Protein AF-0000000068270910 (afdb_homodimer)

Organism: Malus domestica (NCBI:txid3750)

Structure (mmCIF, N/CA/C/O backbone):
data_AF-0000000068270910-model_v1
#
loop_
_entity.id
_entity.type
_entity.pdbx_description
1 polymer 'TF-B3 domain-containing protein'
#
loop_
_atom_site.group_PDB
_atom_site.id
_atom_site.type_symbol
_atom_site.label_atom_id
_atom_site.label_alt_id
_atom_site.label_comp_id
_atom_site.label_asym_id
_atom_site.label_entity_id
_atom_site.label_seq_id
_atom_site.pdbx_PDB_ins_code
_atom_site.Cartn_x
_atom_site.Cartn_y
_atom_site.Cartn_z
_atom_site.occupancy
_atom_site.B_iso_or_equiv
_atom_site.auth_seq_id
_atom_site.auth_comp_id
_atom_site.auth_asym_id
_atom_site.auth_atom_id
_atom_site.pdbx_PDB_model_num
ATOM 1 N N . MET A 1 1 ? 47.656 -4.598 -51.031 1 25.98 1 MET A N 1
ATOM 2 C CA . MET A 1 1 ? 46.406 -4.477 -50.312 1 25.98 1 MET A CA 1
ATOM 3 C C . MET A 1 1 ? 46.406 -5.293 -49.031 1 25.98 1 MET A C 1
ATOM 5 O O . MET A 1 1 ? 46.344 -6.523 -49.062 1 25.98 1 MET A O 1
ATOM 9 N N . ILE A 1 2 ? 47.188 -4.91 -47.938 1 28.84 2 ILE A N 1
ATOM 10 C CA . ILE A 1 2 ? 47.75 -5.59 -46.781 1 28.84 2 ILE A CA 1
ATOM 11 C C . ILE A 1 2 ? 46.656 -5.898 -45.781 1 28.84 2 ILE A C 1
ATOM 13 O O . ILE A 1 2 ? 45.938 -4.996 -45.344 1 28.84 2 ILE A O 1
ATOM 17 N N . SER A 1 3 ? 46.031 -7.148 -45.75 1 28.84 3 SER A N 1
ATOM 18 C CA . SER A 1 3 ? 44.969 -7.793 -45 1 28.84 3 SER A CA 1
ATOM 19 C C . SER A 1 3 ? 45.312 -7.938 -43.531 1 28.84 3 SER A C 1
ATOM 21 O O . SER A 1 3 ? 46.125 -8.789 -43.156 1 28.84 3 SER A O 1
ATOM 23 N N . HIS A 1 4 ? 45.562 -6.832 -42.781 1 28.75 4 HIS A N 1
ATOM 24 C CA . HIS A 1 4 ? 46 -6.945 -41.375 1 28.75 4 HIS A CA 1
ATOM 25 C C . HIS A 1 4 ? 44.938 -7.668 -40.562 1 28.75 4 HIS A C 1
ATOM 27 O O . HIS A 1 4 ? 43.781 -7.273 -40.531 1 28.75 4 HIS A O 1
ATOM 33 N N . ARG A 1 5 ? 45.094 -9 -40.312 1 27.28 5 ARG A N 1
ATOM 34 C CA . ARG A 1 5 ? 44.375 -9.992 -39.5 1 27.28 5 ARG A CA 1
ATOM 35 C C . ARG A 1 5 ? 44.375 -9.602 -38.031 1 27.28 5 ARG A C 1
ATOM 37 O O . ARG A 1 5 ? 45.406 -9.453 -37.406 1 27.28 5 ARG A O 1
ATOM 44 N N . PHE A 1 6 ? 43.375 -8.719 -37.562 1 28.72 6 PHE A N 1
ATOM 45 C CA . PHE A 1 6 ? 43.25 -8.297 -36.156 1 28.72 6 PHE A CA 1
ATOM 46 C C . PHE A 1 6 ? 43.031 -9.5 -35.25 1 28.72 6 PHE A C 1
ATOM 48 O O . PHE A 1 6 ? 42.125 -10.312 -35.5 1 28.72 6 PHE A O 1
ATOM 55 N N . GLN A 1 7 ? 44.062 -10.086 -34.656 1 24.2 7 GLN A N 1
ATOM 56 C CA . GLN A 1 7 ? 44.062 -11.211 -33.75 1 24.2 7 GLN A CA 1
ATOM 57 C C . GLN A 1 7 ? 43.281 -10.883 -32.469 1 24.2 7 GLN A C 1
ATOM 59 O O . GLN A 1 7 ? 43.594 -9.93 -31.766 1 24.2 7 GLN A O 1
ATOM 64 N N . SER A 1 8 ? 41.969 -11.148 -32.406 1 23.69 8 SER A N 1
ATOM 65 C CA . SER A 1 8 ? 41 -10.953 -31.344 1 23.69 8 SER A CA 1
ATOM 66 C C . SER A 1 8 ? 41.375 -11.75 -30.094 1 23.69 8 SER A C 1
ATOM 68 O O . SER A 1 8 ? 41.531 -12.969 -30.156 1 23.69 8 SER A O 1
ATOM 70 N N . SER A 1 9 ? 42.281 -11.258 -29.266 1 25.36 9 SER A N 1
ATOM 71 C CA . SER A 1 9 ? 42.719 -11.906 -28.031 1 25.36 9 SER A CA 1
ATOM 72 C C . SER A 1 9 ? 41.531 -12.195 -27.109 1 25.36 9 SER A C 1
ATOM 74 O O . SER A 1 9 ? 40.781 -11.281 -26.75 1 25.36 9 SER A O 1
ATOM 76 N N . ARG A 1 10 ? 40.938 -13.383 -27.156 1 24.48 10 ARG A N 1
ATOM 77 C CA . ARG A 1 10 ? 39.875 -14.008 -26.359 1 24.48 10 ARG A CA 1
ATOM 78 C C . ARG A 1 10 ? 40.25 -14.031 -24.875 1 24.48 10 ARG A C 1
ATOM 80 O O . ARG A 1 10 ? 41.219 -14.641 -24.484 1 24.48 10 ARG A O 1
ATOM 87 N N . ILE A 1 11 ? 40.062 -12.93 -24.141 1 23.95 11 ILE A N 1
ATOM 88 C CA . ILE A 1 11 ? 40.312 -12.898 -22.703 1 23.95 11 ILE A CA 1
ATOM 89 C C . ILE A 1 11 ? 39.469 -13.961 -22.016 1 23.95 11 ILE A C 1
ATOM 91 O O . ILE A 1 11 ? 38.219 -13.969 -22.141 1 23.95 11 ILE A O 1
ATOM 95 N N . GLN A 1 12 ? 39.938 -15.18 -21.781 1 22.53 12 GLN A N 1
ATOM 96 C CA . GLN A 1 12 ? 39.344 -16.328 -21.094 1 22.53 12 GLN A CA 1
ATOM 97 C C . GLN A 1 12 ? 39.062 -16.016 -19.625 1 22.53 12 GLN A C 1
ATOM 99 O O . GLN A 1 12 ? 39.969 -15.758 -18.859 1 22.53 12 GLN A O 1
ATOM 104 N N . PHE A 1 13 ? 38.062 -15.273 -19.344 1 22.8 13 PHE A N 1
ATOM 105 C CA . PHE A 1 13 ? 37.688 -15.047 -17.953 1 22.8 13 PHE A CA 1
ATOM 106 C C . PHE A 1 13 ? 37.344 -16.359 -17.266 1 22.8 13 PHE A C 1
ATOM 108 O O . PHE A 1 13 ? 36.531 -17.125 -17.734 1 22.8 13 PHE A O 1
ATOM 115 N N . ASN A 1 14 ? 38.312 -16.953 -16.641 1 24.06 14 ASN A N 1
ATOM 116 C CA . ASN A 1 14 ? 38.156 -18.125 -15.789 1 24.06 14 ASN A CA 1
ATOM 117 C C . ASN A 1 14 ? 37.188 -17.875 -14.641 1 24.06 14 ASN A C 1
ATOM 119 O O . ASN A 1 14 ? 37.469 -17.047 -13.766 1 24.06 14 ASN A O 1
ATOM 123 N N . PHE A 1 15 ? 35.938 -17.969 -14.898 1 21.47 15 PHE A N 1
ATOM 124 C CA . PHE A 1 15 ? 34.906 -17.859 -13.883 1 21.47 15 PHE A CA 1
ATOM 125 C C . PHE A 1 15 ? 35.062 -18.922 -12.812 1 21.47 15 PHE A C 1
ATOM 127 O O . PHE A 1 15 ? 34.938 -20.125 -13.094 1 21.47 15 PHE A O 1
ATOM 134 N N . LYS A 1 16 ? 36.031 -18.672 -11.875 1 27.25 16 LYS A N 1
ATOM 135 C CA . LYS A 1 16 ? 36.125 -19.594 -10.734 1 27.25 16 LYS A CA 1
ATOM 136 C C . LYS A 1 16 ? 34.719 -19.891 -10.18 1 27.25 16 LYS A C 1
ATOM 138 O O . LYS A 1 16 ? 33.906 -18.984 -10.016 1 27.25 16 LYS A O 1
ATOM 143 N N . SER A 1 17 ? 34.156 -21.094 -10.25 1 23.67 17 SER A N 1
ATOM 144 C CA . SER A 1 17 ? 32.938 -21.75 -9.797 1 23.67 17 SER A CA 1
ATOM 145 C C . SER A 1 17 ? 32.688 -21.516 -8.305 1 23.67 17 SER A C 1
ATOM 147 O O . SER A 1 17 ? 33.531 -21.922 -7.473 1 23.67 17 SER A O 1
ATOM 149 N N . LEU A 1 18 ? 32.375 -20.344 -7.898 1 30.52 18 LEU A N 1
ATOM 150 C CA . LEU A 1 18 ? 32.125 -20.281 -6.465 1 30.52 18 LEU A CA 1
ATOM 151 C C . LEU A 1 18 ? 31.156 -21.391 -6.043 1 30.52 18 LEU A C 1
ATOM 153 O O . LEU A 1 18 ? 30.188 -21.688 -6.754 1 30.52 18 LEU A O 1
ATOM 157 N N . PRO A 1 19 ? 31.609 -22.234 -5.105 1 27.69 19 PRO A N 1
ATOM 158 C CA . PRO A 1 19 ? 30.828 -23.359 -4.609 1 27.69 19 PRO A CA 1
ATOM 159 C C . PRO A 1 19 ? 29.438 -22.969 -4.156 1 27.69 19 PRO A C 1
ATOM 161 O O . PRO A 1 19 ? 29.219 -21.812 -3.746 1 27.69 19 PRO A O 1
ATOM 164 N N . ALA A 1 20 ? 28.391 -23.688 -4.555 1 27.27 20 ALA A N 1
ATOM 165 C CA . ALA A 1 20 ? 26.938 -23.609 -4.344 1 27.27 20 ALA A CA 1
ATOM 166 C C . ALA A 1 20 ? 26.609 -23.594 -2.854 1 27.27 20 ALA A C 1
ATOM 168 O O . ALA A 1 20 ? 27.031 -24.469 -2.104 1 27.27 20 ALA A O 1
ATOM 169 N N . PRO A 1 21 ? 26.719 -22.375 -2.215 1 30.72 21 PRO A N 1
ATOM 170 C CA . PRO A 1 21 ? 26.297 -22.453 -0.818 1 30.72 21 PRO A CA 1
ATOM 171 C C . PRO A 1 21 ? 24.953 -23.156 -0.653 1 30.72 21 PRO A C 1
ATOM 173 O O . PRO A 1 21 ? 23.906 -22.625 -1.038 1 30.72 21 PRO A O 1
ATOM 176 N N . GLN A 1 22 ? 24.812 -24.469 -0.889 1 22.94 22 GLN A N 1
ATOM 177 C CA . GLN A 1 22 ? 23.672 -25.344 -1.094 1 22.94 22 GLN A CA 1
ATOM 178 C C . GLN A 1 22 ? 22.688 -25.25 0.061 1 22.94 22 GLN A C 1
ATOM 180 O O . GLN A 1 22 ? 21.484 -25.016 -0.157 1 22.94 22 GLN A O 1
ATOM 185 N N . ALA A 1 23 ? 22.531 -26.391 1.114 1 29.5 23 ALA A N 1
ATOM 186 C CA . ALA A 1 23 ? 21.531 -27.281 1.713 1 29.5 23 ALA A CA 1
ATOM 187 C C . ALA A 1 23 ? 21.031 -26.703 3.039 1 29.5 23 ALA A C 1
ATOM 189 O O . ALA A 1 23 ? 19.953 -27.078 3.508 1 29.5 23 ALA A O 1
ATOM 190 N N . GLN A 1 24 ? 21.812 -25.922 3.75 1 26.89 24 GLN A N 1
ATOM 191 C CA . GLN A 1 24 ? 21.484 -25.859 5.172 1 26.89 24 GLN A CA 1
ATOM 192 C C . GLN A 1 24 ? 20.297 -24.938 5.418 1 26.89 24 GLN A C 1
ATOM 194 O O . GLN A 1 24 ? 19.734 -24.922 6.52 1 26.89 24 GLN A O 1
ATOM 199 N N . GLN A 1 25 ? 20.094 -24 4.539 1 28.72 25 GLN A N 1
ATOM 200 C CA . GLN A 1 25 ? 19.047 -23.047 4.93 1 28.72 25 GLN A CA 1
ATOM 201 C C . GLN A 1 25 ? 17.672 -23.688 4.887 1 28.72 25 G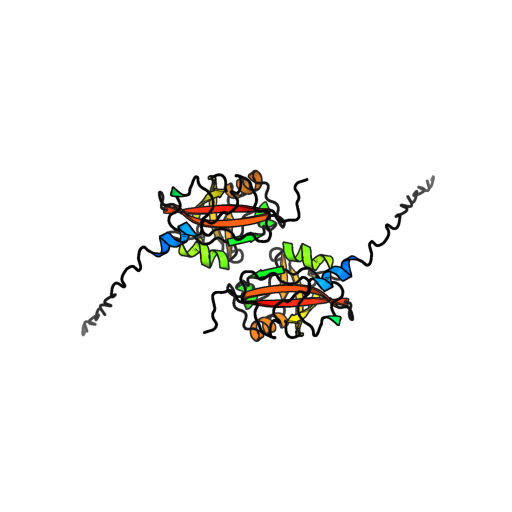LN A C 1
ATOM 203 O O . GLN A 1 25 ? 16.672 -23.062 5.285 1 28.72 25 GLN A O 1
ATOM 208 N N . SER A 1 26 ? 17.5 -24.922 4.316 1 27.77 26 SER A N 1
ATOM 209 C CA . SER A 1 26 ? 16.156 -25.484 4.156 1 27.77 26 SER A CA 1
ATOM 210 C C . SER A 1 26 ? 15.586 -25.938 5.496 1 27.77 26 SER A C 1
ATOM 212 O O . SER A 1 26 ? 14.375 -25.938 5.691 1 27.77 26 SER A O 1
ATOM 214 N N . GLN A 1 27 ? 16.438 -26.469 6.383 1 25.52 27 GLN A N 1
ATOM 215 C CA . GLN A 1 27 ? 15.898 -27.156 7.547 1 25.52 27 GLN A CA 1
ATOM 216 C C . GLN A 1 27 ? 15.32 -26.172 8.555 1 25.52 27 GLN A C 1
ATOM 218 O O . GLN A 1 27 ? 14.367 -26.5 9.266 1 25.52 27 GLN A O 1
ATOM 223 N N . LYS A 1 28 ? 16.047 -25.047 8.812 1 29.42 28 LYS A N 1
ATOM 224 C CA . LYS A 1 28 ? 15.555 -24.172 9.867 1 29.42 28 LYS A CA 1
ATOM 225 C C . LYS A 1 28 ? 14.203 -23.578 9.508 1 29.42 28 LYS A C 1
ATOM 227 O O . LYS A 1 28 ? 13.5 -23.047 10.367 1 29.42 28 LYS A O 1
ATOM 232 N N . ALA A 1 29 ? 13.906 -23.438 8.242 1 28.48 29 ALA A N 1
ATOM 233 C CA . ALA A 1 29 ? 12.594 -22.875 7.941 1 28.48 29 ALA A CA 1
ATOM 234 C C . ALA A 1 29 ? 11.484 -23.859 8.328 1 28.48 29 ALA A C 1
ATOM 236 O O . ALA A 1 29 ? 10.336 -23.453 8.523 1 28.48 29 ALA A O 1
ATOM 237 N N . ILE A 1 30 ? 11.758 -25.188 8.531 1 29.69 30 ILE A N 1
ATOM 238 C CA . ILE A 1 30 ? 10.711 -26.141 8.891 1 29.69 30 ILE A CA 1
ATOM 239 C C . ILE A 1 30 ? 10.383 -26.016 10.375 1 29.69 30 ILE A C 1
ATOM 241 O O . ILE A 1 30 ? 9.242 -26.219 10.789 1 29.69 30 ILE A O 1
ATOM 245 N N . ALA A 1 31 ? 11.383 -25.781 11.25 1 28.41 31 ALA A N 1
ATOM 246 C CA . ALA A 1 31 ? 11.148 -25.922 12.688 1 28.41 31 ALA A CA 1
ATOM 247 C C . ALA A 1 31 ? 10.312 -24.766 13.227 1 28.41 31 ALA A C 1
ATOM 249 O O . ALA A 1 31 ? 9.672 -24.891 14.273 1 28.41 31 ALA A O 1
ATOM 250 N N . ALA A 1 32 ? 10.523 -23.609 12.734 1 28.06 32 ALA A N 1
ATOM 251 C CA . ALA A 1 32 ? 9.758 -22.531 13.359 1 28.06 32 ALA A CA 1
ATOM 252 C C . ALA A 1 32 ? 8.273 -22.656 13.031 1 28.06 32 ALA A C 1
ATOM 254 O O . ALA A 1 32 ? 7.492 -21.75 13.289 1 28.06 32 ALA A O 1
ATOM 255 N N . ALA A 1 33 ? 7.762 -23.75 12.43 1 29.31 33 ALA A N 1
ATOM 256 C CA . ALA A 1 33 ? 6.34 -24.062 12.328 1 29.31 33 ALA A CA 1
ATOM 257 C C . ALA A 1 33 ? 5.691 -24.125 13.711 1 29.31 33 ALA A C 1
ATOM 259 O O . ALA A 1 33 ? 5.59 -25.188 14.312 1 29.31 33 ALA A O 1
ATOM 260 N N . GLN A 1 34 ? 6.223 -23.422 14.703 1 27.41 34 GLN A N 1
ATOM 261 C CA . GLN A 1 34 ? 5.531 -23.516 15.984 1 27.41 34 GLN A CA 1
ATOM 262 C C . GLN A 1 34 ? 4.02 -23.406 15.797 1 27.41 34 GLN A C 1
ATOM 264 O O . GLN A 1 34 ? 3.545 -22.953 14.75 1 27.41 34 GLN A O 1
ATOM 269 N N . GLU A 1 35 ? 3.229 -23.453 17 1 32.31 35 GLU A N 1
ATOM 270 C CA . GLU A 1 35 ? 1.794 -23.594 17.234 1 32.31 35 GLU A CA 1
ATOM 271 C C . GLU A 1 35 ? 1.004 -22.5 16.516 1 32.31 35 GLU A C 1
ATOM 273 O O . GLU A 1 35 ? 0.836 -21.406 17.031 1 32.31 35 GLU A O 1
ATOM 278 N N . HIS A 1 36 ? 1.294 -22.234 15.406 1 32.59 36 HIS A N 1
ATOM 279 C CA . HIS A 1 36 ? 0.311 -21.328 14.812 1 32.59 36 HIS A CA 1
ATOM 280 C C . HIS A 1 36 ? -1.104 -21.891 14.969 1 32.59 36 HIS A C 1
ATOM 282 O O . HIS A 1 36 ? -1.323 -23.094 14.82 1 32.59 36 HIS A O 1
ATOM 288 N N . PRO A 1 37 ? -1.979 -21.266 15.742 1 31.25 37 PRO A N 1
ATOM 289 C CA . PRO A 1 37 ? -3.316 -21.844 15.859 1 31.25 37 PRO A CA 1
ATOM 290 C C . PRO A 1 37 ? -3.822 -22.422 14.539 1 31.25 37 PRO A C 1
ATOM 292 O O . PRO A 1 37 ? -3.57 -21.859 13.477 1 31.25 37 PRO A O 1
ATOM 295 N N . LYS A 1 38 ? -3.941 -23.734 14.508 1 34.5 38 LYS A N 1
ATOM 296 C C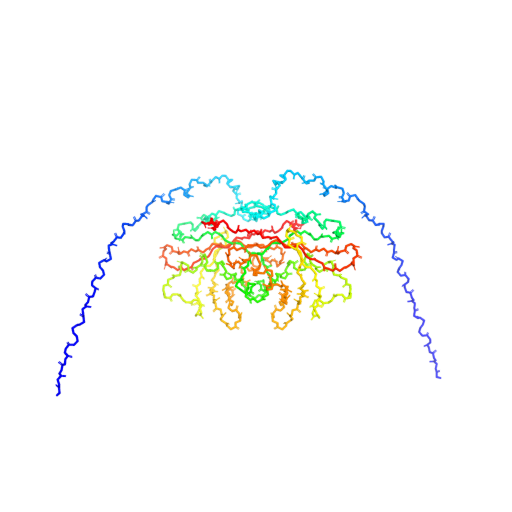A . LYS A 1 38 ? -4.633 -24.406 13.406 1 34.5 38 LYS A CA 1
ATOM 297 C C . LYS A 1 38 ? -5.738 -23.516 12.836 1 34.5 38 LYS A C 1
ATOM 299 O O . LYS A 1 38 ? -6.723 -23.219 13.516 1 34.5 38 LYS A O 1
ATOM 304 N N . LEU A 1 39 ? -5.324 -22.625 12 1 35.84 39 LEU A N 1
ATOM 305 C CA . LEU A 1 39 ? -6.383 -21.891 11.328 1 35.84 39 LEU A CA 1
ATOM 306 C C . LEU A 1 39 ? -7.414 -22.828 10.727 1 35.84 39 LEU A C 1
ATOM 308 O O . LEU A 1 39 ? -7.059 -23.766 10.016 1 35.84 39 LEU A O 1
ATOM 312 N N . GLU A 1 40 ? -8.477 -23.047 11.43 1 35.31 40 GLU A N 1
ATOM 313 C CA . GLU A 1 40 ? -9.539 -23.766 10.727 1 35.31 40 GLU A CA 1
ATOM 314 C C . GLU A 1 40 ? -9.625 -23.328 9.266 1 35.31 40 GLU A C 1
ATOM 316 O O . GLU A 1 40 ? -9.328 -22.188 8.938 1 35.31 40 GLU A O 1
ATOM 321 N N . PRO A 1 41 ? -9.68 -24.281 8.492 1 34.88 41 PRO A N 1
ATOM 322 C CA . PRO A 1 41 ? -10.086 -23.922 7.133 1 34.88 41 PRO A CA 1
ATOM 323 C C . PRO A 1 41 ? -11.141 -22.812 7.109 1 34.88 41 PRO A C 1
ATOM 325 O O . PRO A 1 41 ? -12.164 -22.922 7.797 1 34.88 41 PRO A O 1
ATOM 328 N N . GLY A 1 42 ? -10.828 -21.609 6.637 1 37.94 42 GLY A N 1
ATOM 329 C CA . GLY A 1 42 ? -11.711 -20.453 6.621 1 37.94 42 GLY A CA 1
ATOM 330 C C . GLY A 1 42 ? -11.305 -19.391 7.617 1 37.94 42 GLY A C 1
ATOM 331 O O . GLY A 1 42 ? -12.023 -18.406 7.809 1 37.94 42 GLY A O 1
ATOM 332 N N . SER A 1 43 ? -10.594 -19.844 8.523 1 39 43 SER A N 1
ATOM 333 C CA . SER A 1 43 ? -10.305 -18.859 9.57 1 39 43 SER A CA 1
ATOM 334 C C . SER A 1 43 ? -9.391 -17.75 9.055 1 39 43 SER A C 1
ATOM 336 O O . SER A 1 43 ? -8.289 -18.016 8.57 1 39 43 SER A O 1
ATOM 338 N N . TYR A 1 44 ? -10.047 -16.734 8.578 1 46.44 44 TYR A N 1
ATOM 339 C CA . TYR A 1 44 ? -9.562 -15.398 8.227 1 46.44 44 TYR A CA 1
ATOM 340 C C . TYR A 1 44 ? -8.734 -14.805 9.359 1 46.44 44 TYR A C 1
ATOM 342 O O . TYR A 1 44 ? -9.047 -15 10.539 1 46.44 44 TYR A O 1
ATOM 350 N N . TYR A 1 45 ? -7.516 -14.805 9.172 1 45.25 45 TYR A N 1
ATOM 351 C CA . TYR A 1 45 ? -6.617 -14.195 10.148 1 45.25 45 TYR A CA 1
ATOM 352 C C . TYR A 1 45 ? -7.125 -12.828 10.578 1 45.25 45 TYR A C 1
ATOM 354 O O . TYR A 1 45 ? -7.199 -11.898 9.766 1 45.25 45 TYR A O 1
ATOM 362 N N . LYS A 1 46 ? -8.016 -12.805 11.539 1 47.09 46 LYS A N 1
ATOM 363 C CA . LYS A 1 46 ? -8.586 -11.57 12.078 1 47.09 46 LYS A CA 1
ATOM 364 C C . LYS A 1 46 ? -7.555 -10.789 12.883 1 47.09 46 LYS A C 1
ATOM 366 O O . LYS A 1 46 ? -7.824 -9.68 13.336 1 47.09 46 LYS A O 1
ATOM 371 N N . ASN A 1 47 ? -6.32 -11.383 13.055 1 48 47 ASN A N 1
ATOM 372 C CA . ASN A 1 47 ? -5.504 -10.805 14.117 1 48 47 ASN A CA 1
ATOM 373 C C . ASN A 1 47 ? -4.641 -9.656 13.602 1 48 47 ASN A C 1
ATOM 375 O O . ASN A 1 47 ? -3.977 -9.789 12.57 1 48 47 ASN A O 1
ATOM 379 N N . VAL A 1 48 ? -4.828 -8.445 14.18 1 54.34 48 VAL A N 1
ATOM 380 C CA . VAL A 1 48 ? -4.078 -7.215 13.953 1 54.34 48 VAL A CA 1
ATOM 381 C C . VAL A 1 48 ? -2.578 -7.508 14 1 54.34 48 VAL A C 1
ATOM 383 O O . VAL A 1 48 ? -1.803 -6.918 13.242 1 54.34 48 VAL A O 1
ATOM 386 N N . ASN A 1 49 ? -2.107 -8.492 14.773 1 59.56 49 ASN A N 1
ATOM 387 C CA . ASN A 1 49 ? -0.69 -8.797 14.945 1 59.56 49 ASN A CA 1
ATOM 388 C C . ASN A 1 49 ? -0.277 -10.023 14.133 1 59.56 49 ASN A C 1
ATOM 390 O O . ASN A 1 49 ? 0.688 -10.703 14.477 1 59.56 49 ASN A O 1
ATOM 394 N N . TYR A 1 50 ? -0.949 -10.188 13.109 1 65.62 50 TYR A N 1
ATOM 395 C CA . TYR A 1 50 ? -0.677 -11.375 12.312 1 65.62 50 TYR A CA 1
ATOM 396 C C . TYR A 1 50 ? 0.598 -11.203 11.492 1 65.62 50 TYR A C 1
ATOM 398 O O . TYR A 1 50 ? 0.77 -10.195 10.805 1 65.62 50 TYR A O 1
ATOM 406 N N . VAL A 1 51 ? 1.529 -12.102 11.758 1 76.38 51 VAL A N 1
ATOM 407 C CA . VAL A 1 51 ? 2.693 -12.227 10.891 1 76.38 51 VAL A CA 1
ATOM 408 C C . VAL A 1 51 ? 2.531 -13.453 9.984 1 76.38 51 VAL A C 1
ATOM 410 O O . VAL A 1 51 ? 2.5 -14.586 10.461 1 76.38 51 VAL A O 1
ATOM 413 N N . PRO A 1 52 ? 2.344 -13.195 8.797 1 85.5 52 PRO A N 1
ATOM 414 C CA . PRO A 1 52 ? 2.191 -14.336 7.895 1 85.5 52 PRO A CA 1
ATOM 415 C C . PRO A 1 52 ? 3.432 -15.227 7.859 1 85.5 52 PRO A C 1
ATOM 417 O O . PRO A 1 52 ? 4.559 -14.727 7.938 1 85.5 52 PRO A O 1
ATOM 420 N N . PRO A 1 53 ? 3.184 -16.562 7.793 1 89.31 53 PRO A N 1
ATOM 421 C CA . PRO A 1 53 ? 4.336 -17.469 7.691 1 89.31 53 PRO A CA 1
ATOM 422 C C . PRO A 1 53 ? 5.086 -17.312 6.367 1 89.31 53 PRO A C 1
ATOM 424 O O . PRO A 1 53 ? 4.5 -16.891 5.367 1 89.31 53 PRO A O 1
ATOM 427 N N . ASP A 1 54 ? 6.332 -17.766 6.367 1 90.75 54 ASP A N 1
ATOM 428 C CA . ASP A 1 54 ? 7.168 -17.672 5.172 1 90.75 54 ASP A CA 1
ATOM 429 C C . ASP A 1 54 ? 6.637 -18.578 4.062 1 90.75 54 ASP A C 1
ATOM 431 O O . ASP A 1 54 ? 6.727 -18.234 2.881 1 90.75 54 ASP A O 1
ATOM 435 N N . ILE A 1 55 ? 6.074 -19.688 4.512 1 92.94 55 ILE A N 1
ATOM 436 C CA . ILE A 1 55 ? 5.477 -20.609 3.555 1 92.94 55 ILE A CA 1
ATOM 437 C C . ILE A 1 55 ? 3.955 -20.547 3.658 1 92.94 55 ILE A C 1
ATOM 439 O O . ILE A 1 55 ? 3.402 -20.547 4.762 1 92.94 55 ILE A O 1
ATOM 443 N N . PRO A 1 56 ? 3.338 -20.516 2.484 1 93.94 56 PRO A N 1
ATOM 444 C CA . PRO A 1 56 ? 1.876 -20.469 2.559 1 93.94 56 PRO A CA 1
ATOM 445 C C . PRO A 1 56 ? 1.279 -21.672 3.285 1 93.94 56 PRO A C 1
ATOM 447 O O . PRO A 1 56 ? 1.715 -22.797 3.066 1 93.94 56 PRO A O 1
ATOM 450 N N . PRO A 1 57 ? 0.315 -21.375 4.098 1 91.5 57 PRO A N 1
ATOM 451 C CA . PRO A 1 57 ? -0.264 -22.438 4.914 1 91.5 57 PRO A CA 1
ATOM 452 C C . PRO A 1 57 ? -1.382 -23.188 4.195 1 91.5 57 PRO A C 1
ATOM 454 O O . PRO A 1 57 ? -2.523 -23.203 4.66 1 91.5 57 PRO A O 1
ATOM 457 N N . VAL A 1 58 ? -1.058 -23.844 3.129 1 94.44 58 VAL A N 1
ATOM 458 C CA . VAL A 1 58 ? -1.987 -24.656 2.342 1 94.44 58 VAL A CA 1
ATOM 459 C C . VAL A 1 58 ? -1.473 -26.078 2.24 1 94.44 58 VAL A C 1
ATOM 461 O O . VAL A 1 58 ? -0.806 -26.438 1.267 1 94.44 58 VAL A O 1
ATOM 464 N N . PRO A 1 59 ? -1.902 -26.953 3.096 1 93.06 59 PRO A N 1
ATOM 465 C CA . PRO A 1 59 ? -1.346 -28.312 3.162 1 93.06 59 PRO A CA 1
ATOM 466 C C . PRO A 1 59 ? -1.507 -29.078 1.853 1 93.06 59 PRO A C 1
ATOM 468 O O . PRO A 1 59 ? -0.605 -29.812 1.451 1 93.06 59 PRO A O 1
ATOM 471 N N . SER A 1 60 ? -2.57 -28.891 1.168 1 94.62 60 SER A N 1
ATOM 472 C CA . SER A 1 60 ? -2.896 -29.688 -0.008 1 94.62 60 SER A CA 1
ATOM 473 C C . SER A 1 60 ? -1.932 -29.406 -1.154 1 94.62 60 SER A C 1
ATOM 475 O O . SER A 1 60 ? -1.834 -30.188 -2.1 1 94.62 60 SER A O 1
ATOM 477 N N . ILE A 1 61 ? -1.201 -28.312 -0.992 1 95.81 61 ILE A N 1
ATOM 478 C CA . ILE A 1 61 ? -0.342 -28.016 -2.135 1 95.81 61 ILE A CA 1
ATOM 479 C C . ILE A 1 61 ? 1.105 -27.875 -1.669 1 95.81 61 ILE A C 1
ATOM 481 O O . ILE A 1 61 ? 1.961 -27.406 -2.416 1 95.81 61 ILE A O 1
ATOM 485 N N . GLN A 1 62 ? 1.36 -28.203 -0.537 1 94.31 62 GLN A N 1
ATOM 486 C CA . GLN A 1 62 ? 2.705 -28.062 0.009 1 94.31 62 GLN A CA 1
ATOM 487 C C . GLN A 1 62 ? 3.73 -28.797 -0.852 1 94.31 62 GLN A C 1
ATOM 489 O O . GLN A 1 62 ? 4.867 -28.344 -1.001 1 94.31 62 GLN A O 1
ATOM 494 N N . HIS A 1 63 ? 3.359 -29.906 -1.383 1 94.62 63 HIS A N 1
ATOM 495 C CA . HIS A 1 63 ? 4.246 -30.734 -2.201 1 94.62 63 HIS A CA 1
ATOM 496 C C . HIS A 1 63 ? 4.57 -30.047 -3.523 1 94.62 63 HIS A C 1
ATOM 498 O O . HIS A 1 63 ? 5.516 -30.422 -4.215 1 94.62 63 HIS A O 1
ATOM 504 N N . LEU A 1 64 ? 3.809 -29.031 -3.861 1 96.44 64 LEU A N 1
ATOM 505 C CA . LEU A 1 64 ? 3.994 -28.328 -5.125 1 96.44 64 LEU A CA 1
ATOM 506 C C . LEU A 1 64 ? 4.953 -27.156 -4.961 1 96.44 64 LEU A C 1
ATOM 508 O O . LEU A 1 64 ? 5.418 -26.594 -5.949 1 96.44 64 LEU A O 1
ATOM 512 N N . ILE A 1 65 ? 5.234 -26.812 -3.766 1 95.19 65 ILE A N 1
ATOM 513 C CA . ILE A 1 65 ? 5.984 -25.578 -3.521 1 95.19 65 ILE A CA 1
ATOM 514 C C . ILE A 1 65 ? 7.477 -25.891 -3.447 1 95.19 65 ILE A C 1
ATOM 516 O O . ILE A 1 65 ? 7.93 -26.562 -2.514 1 95.19 65 ILE A O 1
ATOM 520 N N . GLN A 1 66 ? 8.211 -25.5 -4.367 1 87.31 66 GLN A N 1
ATOM 521 C CA . GLN A 1 66 ? 9.656 -25.703 -4.441 1 87.31 66 GLN A CA 1
ATOM 522 C C . GLN A 1 66 ? 10.406 -24.469 -3.949 1 87.31 66 GLN A C 1
ATOM 524 O O . GLN A 1 66 ? 11.117 -24.531 -2.943 1 87.31 66 GLN A O 1
ATOM 529 N N . ILE A 1 67 ? 10.344 -23.422 -4.727 1 93.44 67 ILE A N 1
ATOM 530 C CA . ILE A 1 67 ? 10.875 -22.109 -4.395 1 93.44 67 ILE A CA 1
ATOM 531 C C . ILE A 1 67 ? 9.719 -21.125 -4.137 1 93.44 67 ILE A C 1
ATOM 533 O O . ILE A 1 67 ? 8.773 -21.062 -4.926 1 93.44 67 ILE A O 1
ATOM 537 N N . CYS A 1 68 ? 9.82 -20.453 -2.945 1 96.94 68 CYS A N 1
ATOM 538 C CA . CYS A 1 68 ? 8.703 -19.609 -2.559 1 96.94 68 CYS A CA 1
ATOM 539 C C . CYS A 1 68 ? 9.188 -18.25 -2.053 1 96.94 68 CYS A C 1
ATOM 541 O O . CYS A 1 68 ? 10.234 -18.172 -1.399 1 96.94 68 CYS A O 1
ATOM 543 N N . SER A 1 69 ? 8.484 -17.281 -2.359 1 97.5 69 SER A N 1
ATOM 544 C CA . SER A 1 69 ? 8.773 -15.953 -1.828 1 97.5 69 SER A CA 1
ATOM 545 C C . SER A 1 69 ? 8.375 -15.852 -0.36 1 97.5 69 SER A C 1
ATOM 547 O O . SER A 1 69 ? 7.57 -16.641 0.129 1 97.5 69 SER A O 1
ATOM 549 N N . LYS A 1 70 ? 8.961 -14.812 0.311 1 95.19 70 LYS A N 1
ATOM 550 C CA . LYS A 1 70 ? 8.312 -14.367 1.542 1 95.19 70 LYS A CA 1
ATOM 551 C C . LYS A 1 70 ? 6.926 -13.797 1.261 1 95.19 70 LYS A C 1
ATOM 553 O O . LYS A 1 70 ? 6.652 -13.336 0.15 1 95.19 70 LYS A O 1
ATOM 558 N N . PRO A 1 71 ? 6.078 -13.812 2.273 1 95.88 71 PRO A N 1
ATOM 559 C CA . PRO A 1 71 ? 4.746 -13.242 2.068 1 95.88 71 PRO A CA 1
ATOM 560 C C . PRO A 1 71 ? 4.77 -11.719 1.972 1 95.88 71 PRO A C 1
ATOM 562 O O . PRO A 1 71 ? 5.68 -11.07 2.502 1 95.88 71 PRO A O 1
ATOM 565 N N . PHE A 1 72 ? 3.791 -11.172 1.261 1 93.94 72 PHE A N 1
ATOM 566 C CA . PHE A 1 72 ? 3.553 -9.734 1.268 1 93.94 72 PHE A CA 1
ATOM 567 C C . PHE A 1 72 ? 2.059 -9.438 1.271 1 93.94 72 PHE A C 1
ATOM 569 O O . PHE A 1 72 ? 1.259 -10.227 0.767 1 93.94 72 PHE A O 1
ATOM 576 N N . GLU A 1 73 ? 1.825 -8.336 1.888 1 92.25 73 GLU A N 1
ATOM 577 C CA . GLU A 1 73 ? 0.419 -8.023 2.133 1 92.25 73 GLU A CA 1
ATOM 578 C C . GLU A 1 73 ? 0.001 -6.75 1.409 1 92.25 73 GLU A C 1
ATOM 580 O O . GLU A 1 73 ? 0.821 -5.855 1.191 1 92.25 73 GLU A O 1
ATOM 585 N N . LYS A 1 74 ? -1.295 -6.805 1.088 1 91 74 LYS A N 1
ATOM 586 C CA . LYS A 1 74 ? -1.888 -5.625 0.461 1 91 74 LYS A CA 1
ATOM 587 C C . LYS A 1 74 ? -3.322 -5.414 0.937 1 91 74 LYS A C 1
ATOM 589 O O . LYS A 1 74 ? -4.109 -6.359 1.001 1 91 74 LYS A O 1
ATOM 594 N N . GLN A 1 75 ? -3.615 -4.172 1.31 1 92.5 75 GLN A N 1
ATOM 595 C CA . GLN A 1 75 ? -5.02 -3.816 1.472 1 92.5 75 GLN A CA 1
ATOM 596 C C . GLN A 1 75 ? -5.703 -3.639 0.118 1 92.5 75 GLN A C 1
ATOM 598 O O . GLN A 1 75 ? -5.145 -3.016 -0.788 1 92.5 75 GLN A O 1
ATOM 603 N N . LEU A 1 76 ? -6.918 -4.184 0.041 1 95.19 76 LEU A N 1
ATOM 604 C CA . LEU A 1 76 ? -7.629 -4.098 -1.232 1 95.19 76 LEU A CA 1
ATOM 605 C C . LEU A 1 76 ? -8.18 -2.693 -1.451 1 95.19 76 LEU A C 1
ATOM 607 O O . LEU A 1 76 ? -8.828 -2.129 -0.562 1 95.19 76 LEU A O 1
ATOM 611 N N . ALA A 1 77 ? -7.906 -2.174 -2.631 1 93 77 ALA A N 1
ATOM 612 C CA . ALA A 1 77 ? -8.5 -0.92 -3.086 1 93 77 ALA A CA 1
ATOM 613 C C . ALA A 1 77 ? -9.719 -1.182 -3.963 1 93 77 ALA A C 1
ATOM 615 O O . ALA A 1 77 ? -9.992 -2.324 -4.34 1 93 77 ALA A O 1
ATOM 616 N N . LYS A 1 78 ? -10.422 -0.149 -4.301 1 91.5 78 LYS A N 1
ATOM 617 C CA . LYS A 1 78 ? -11.633 -0.268 -5.102 1 91.5 78 LYS A CA 1
ATOM 618 C C . LYS A 1 78 ? -11.359 -0.967 -6.426 1 91.5 78 LYS A C 1
ATOM 620 O O . LYS A 1 78 ? -12.062 -1.902 -6.805 1 91.5 78 LYS A O 1
ATOM 625 N N . ASN A 1 79 ? -10.305 -0.608 -7.125 1 90.75 79 ASN A N 1
ATOM 626 C CA . ASN A 1 79 ? -9.992 -1.189 -8.43 1 90.75 79 ASN A CA 1
ATOM 627 C C . ASN A 1 79 ? -9.586 -2.656 -8.305 1 90.75 79 ASN A C 1
ATOM 629 O O . ASN A 1 79 ? -9.773 -3.436 -9.234 1 90.75 79 ASN A O 1
ATOM 633 N N . ASP A 1 80 ? -9.062 -3.027 -7.172 1 94.94 80 ASP A N 1
ATOM 634 C CA . ASP A 1 80 ? -8.695 -4.422 -6.945 1 94.94 80 ASP A CA 1
ATOM 635 C C . ASP A 1 80 ? -9.922 -5.324 -6.988 1 94.94 80 ASP A C 1
ATOM 637 O O . ASP A 1 80 ? -9.844 -6.469 -7.441 1 94.94 80 ASP A O 1
ATOM 641 N N . VAL A 1 81 ? -10.961 -4.797 -6.48 1 95.88 81 VAL A N 1
ATOM 642 C CA . VAL A 1 81 ? -12.156 -5.617 -6.336 1 95.88 81 VAL A CA 1
ATOM 643 C C . VAL A 1 81 ? -12.992 -5.543 -7.613 1 95.88 81 VAL A C 1
ATOM 645 O O . VAL A 1 81 ? -13.625 -6.527 -8.008 1 95.88 81 VAL A O 1
ATOM 648 N N . THR A 1 82 ? -12.953 -4.414 -8.281 1 93.94 82 THR A N 1
ATOM 649 C CA . THR A 1 82 ? -13.852 -4.223 -9.414 1 93.94 82 THR A CA 1
ATOM 650 C C . THR A 1 82 ? -13.156 -4.594 -10.727 1 93.94 82 THR A C 1
ATOM 652 O O . THR A 1 82 ? -13.82 -4.844 -11.734 1 93.94 82 THR A O 1
ATOM 655 N N . ARG A 1 83 ? -11.844 -4.625 -10.727 1 93.19 83 ARG A N 1
ATOM 656 C CA . ARG A 1 83 ? -11.148 -4.82 -11.992 1 93.19 83 ARG A CA 1
ATOM 657 C C . ARG A 1 83 ? -10.078 -5.906 -11.867 1 93.19 83 ARG A C 1
ATOM 659 O O . ARG A 1 83 ? -10.281 -7.035 -12.32 1 93.19 83 ARG A O 1
ATOM 666 N N . GLU A 1 84 ? -8.984 -5.57 -11.297 1 95.69 84 GLU A N 1
ATOM 667 C CA . GLU A 1 84 ? -7.816 -6.441 -11.188 1 95.69 84 GLU A CA 1
ATOM 668 C C . GLU A 1 84 ? -7.055 -6.18 -9.891 1 95.69 84 GLU A C 1
ATOM 670 O O . GLU A 1 84 ? -7.086 -5.066 -9.359 1 95.69 84 GLU A O 1
ATOM 675 N N . LEU A 1 85 ? -6.367 -7.23 -9.469 1 96.75 85 LEU A N 1
ATOM 676 C CA . LEU A 1 85 ? -5.551 -7.043 -8.273 1 96.75 85 LEU A CA 1
ATOM 677 C C . LEU A 1 85 ? -4.23 -6.359 -8.617 1 96.75 85 LEU A C 1
ATOM 679 O O . LEU A 1 85 ? -3.322 -6.992 -9.156 1 96.75 85 LEU A O 1
ATOM 683 N N . ARG A 1 86 ? -4.152 -5.137 -8.195 1 94.12 86 ARG A N 1
ATOM 684 C CA . ARG A 1 86 ? -2.926 -4.391 -8.438 1 94.12 86 ARG A CA 1
ATOM 685 C C . ARG A 1 86 ? -1.891 -4.664 -7.355 1 94.12 86 ARG A C 1
ATOM 687 O O . ARG A 1 86 ? -2.223 -4.699 -6.168 1 94.12 86 ARG A O 1
ATOM 694 N N . LEU A 1 87 ? -0.671 -4.898 -7.859 1 95.31 87 LEU A N 1
ATOM 695 C CA . LEU A 1 87 ? 0.435 -5.172 -6.949 1 95.31 87 LEU A CA 1
ATOM 696 C C . LEU A 1 87 ? 1.396 -3.988 -6.895 1 95.31 87 LEU A C 1
ATOM 698 O O . LEU A 1 87 ? 1.646 -3.338 -7.914 1 95.31 87 LEU A O 1
ATOM 702 N N . LYS A 1 88 ? 1.904 -3.727 -5.75 1 92.12 88 LYS A N 1
ATOM 703 C CA . LYS A 1 88 ? 2.887 -2.658 -5.586 1 92.12 88 LYS A CA 1
ATOM 704 C C . LYS A 1 88 ? 4.199 -3.004 -6.285 1 92.12 88 LYS A C 1
ATOM 706 O O . LYS A 1 88 ? 4.652 -4.148 -6.227 1 92.12 88 LYS A O 1
ATOM 711 N N . ASP A 1 89 ? 4.824 -1.982 -6.77 1 90.38 89 ASP A N 1
ATOM 712 C CA . ASP A 1 89 ? 6.066 -2.168 -7.512 1 90.38 89 ASP A CA 1
ATOM 713 C C . ASP A 1 89 ? 7.145 -2.787 -6.625 1 90.38 89 ASP A C 1
ATOM 715 O O . ASP A 1 89 ? 7.852 -3.707 -7.051 1 90.38 89 ASP A O 1
ATOM 719 N N . CYS A 1 90 ? 7.262 -2.359 -5.457 1 91.56 90 CYS A N 1
ATOM 720 C CA . CYS A 1 90 ? 8.297 -2.838 -4.551 1 91.56 90 CYS A CA 1
ATOM 721 C C . CYS A 1 90 ? 8.102 -4.312 -4.223 1 91.56 90 CYS A C 1
ATOM 723 O O . CYS A 1 90 ? 9.07 -5.07 -4.148 1 91.56 90 CYS A O 1
ATOM 725 N N . ASP A 1 91 ? 6.895 -4.715 -4.098 1 94.31 91 ASP A N 1
ATOM 726 C CA . ASP A 1 91 ? 6.602 -6.113 -3.809 1 94.31 91 ASP A CA 1
ATOM 727 C C . ASP A 1 91 ? 6.922 -7 -5.012 1 94.31 91 ASP A C 1
ATOM 729 O O . ASP A 1 91 ? 7.496 -8.078 -4.855 1 94.31 91 ASP A O 1
ATOM 733 N N . VAL A 1 92 ? 6.543 -6.527 -6.113 1 95.12 92 VAL A N 1
ATOM 734 C CA . VAL A 1 92 ? 6.805 -7.293 -7.324 1 95.12 92 VAL A CA 1
ATOM 735 C C . VAL A 1 92 ? 8.305 -7.477 -7.504 1 95.12 92 VAL A C 1
ATOM 737 O O . VAL A 1 92 ? 8.781 -8.594 -7.742 1 95.12 92 VAL A O 1
ATOM 740 N N . GLU A 1 93 ? 9.016 -6.414 -7.352 1 91.62 93 GLU A N 1
ATOM 741 C CA . GLU A 1 93 ? 10.469 -6.441 -7.527 1 91.62 93 GLU A CA 1
ATOM 742 C C . GLU A 1 93 ? 11.125 -7.391 -6.527 1 91.62 93 GLU A C 1
ATOM 744 O O . GLU A 1 93 ? 12.031 -8.148 -6.887 1 91.62 93 GLU A O 1
ATOM 749 N N . THR A 1 94 ? 10.656 -7.402 -5.367 1 92.88 94 THR A N 1
ATOM 750 C CA . THR A 1 94 ? 11.312 -8.117 -4.281 1 92.88 94 THR A CA 1
ATOM 751 C C . THR A 1 94 ? 10.867 -9.578 -4.258 1 92.88 94 THR A C 1
ATOM 753 O O . THR A 1 94 ? 11.68 -10.477 -3.996 1 92.88 94 THR A O 1
ATOM 756 N N . HIS A 1 95 ? 9.602 -9.844 -4.59 1 96.31 95 HIS A N 1
ATOM 757 C CA . HIS A 1 95 ? 9.062 -11.156 -4.25 1 96.31 95 HIS A CA 1
ATOM 758 C C . HIS A 1 95 ? 8.719 -11.945 -5.504 1 96.31 95 HIS A C 1
ATOM 760 O O . HIS A 1 95 ? 8.609 -13.18 -5.457 1 96.31 95 HIS A O 1
ATOM 766 N N . ILE A 1 96 ? 8.547 -11.297 -6.621 1 97.19 96 ILE A N 1
ATOM 767 C CA . ILE A 1 96 ? 8 -12.008 -7.77 1 97.19 96 ILE A CA 1
ATOM 768 C C . ILE A 1 96 ? 9.055 -12.094 -8.875 1 97.19 96 ILE A C 1
ATOM 770 O O . ILE A 1 96 ? 9.328 -13.18 -9.391 1 97.19 96 ILE A O 1
ATOM 774 N N . LEU A 1 97 ? 9.719 -11.023 -9.094 1 95.31 97 LEU A N 1
ATOM 775 C CA . LEU A 1 97 ? 10.641 -10.969 -10.227 1 95.31 97 LEU A CA 1
ATOM 776 C C . LEU A 1 97 ? 11.766 -11.984 -10.055 1 95.31 97 LEU A C 1
ATOM 778 O O . LEU A 1 97 ? 12.156 -12.648 -11.016 1 95.31 97 LEU A O 1
ATOM 782 N N . PRO A 1 98 ? 12.266 -12.203 -8.852 1 96.31 98 PRO A N 1
ATOM 783 C CA . PRO A 1 98 ? 13.344 -13.172 -8.68 1 96.31 98 PRO A CA 1
ATOM 784 C C . PRO A 1 98 ? 12.93 -14.594 -9.031 1 96.31 98 PRO A C 1
ATOM 786 O O . PRO A 1 98 ? 13.781 -15.469 -9.203 1 96.31 98 PRO A O 1
ATOM 789 N N . LEU A 1 99 ? 11.664 -14.797 -9.117 1 97.44 99 LEU A N 1
ATOM 790 C CA . LEU A 1 99 ? 11.164 -16.141 -9.359 1 97.44 99 LEU A CA 1
ATOM 791 C C . LEU A 1 99 ? 10.883 -16.375 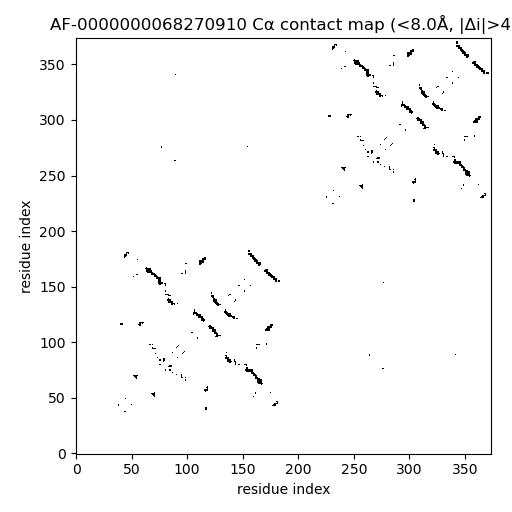-10.836 1 97.44 99 LEU A C 1
ATOM 793 O O . LEU A 1 99 ? 10.57 -17.484 -11.258 1 97.44 99 LEU A O 1
ATOM 797 N N . LEU A 1 100 ? 11 -15.344 -11.586 1 97.06 100 LEU A N 1
ATOM 798 C CA . LEU A 1 100 ? 10.641 -15.461 -13 1 97.06 100 LEU A CA 1
ATOM 799 C C . LEU A 1 100 ? 11.742 -16.156 -13.789 1 97.06 100 LEU A C 1
ATOM 801 O O . LEU A 1 100 ? 12.93 -15.914 -13.547 1 97.06 100 LEU A O 1
ATOM 805 N N . ASN A 1 101 ? 11.281 -16.953 -14.727 1 95.38 101 ASN A N 1
ATOM 806 C CA . ASN A 1 101 ? 12.203 -17.5 -15.711 1 95.38 101 ASN A CA 1
ATOM 807 C C . ASN A 1 101 ? 12.523 -16.5 -16.812 1 95.38 101 ASN A C 1
ATOM 809 O O . ASN A 1 101 ? 11.711 -15.609 -17.094 1 95.38 101 ASN A O 1
ATOM 813 N N . PRO A 1 102 ? 13.664 -16.688 -17.438 1 93.94 102 PRO A N 1
ATOM 814 C CA . PRO A 1 102 ? 14.055 -15.758 -18.5 1 93.94 102 PRO A CA 1
ATOM 815 C C . PRO A 1 102 ? 13.016 -15.656 -19.609 1 93.94 102 PRO A C 1
ATOM 817 O O . PRO A 1 102 ? 12.883 -14.609 -20.25 1 93.94 102 PRO A O 1
ATOM 820 N N . SER A 1 103 ? 12.305 -16.703 -19.781 1 94.81 103 SER A N 1
ATOM 821 C CA . SER A 1 103 ? 11.328 -16.703 -20.859 1 94.81 103 SER A CA 1
ATOM 822 C C . SER A 1 103 ? 10.039 -16 -20.453 1 94.81 103 SER A C 1
ATOM 824 O O . SER A 1 103 ? 9.188 -15.719 -21.281 1 94.81 103 SER A O 1
ATOM 826 N N . GLU A 1 104 ? 9.891 -15.742 -19.219 1 96.25 104 GLU A N 1
ATOM 827 C CA . GLU A 1 104 ? 8.68 -15.109 -18.688 1 96.25 104 GLU A CA 1
ATOM 828 C C . GLU A 1 104 ? 8.828 -13.594 -18.625 1 96.25 104 GLU A C 1
ATOM 830 O O . GLU A 1 104 ? 9.68 -13.07 -17.906 1 96.25 104 GLU A O 1
ATOM 835 N N . ASP A 1 105 ? 7.895 -12.953 -19.375 1 93.81 105 ASP A N 1
ATOM 836 C CA . ASP A 1 105 ? 7.887 -11.492 -19.438 1 93.81 105 ASP A CA 1
ATOM 837 C C . ASP A 1 105 ? 6.535 -10.93 -19.016 1 93.81 105 ASP A C 1
ATOM 839 O O . ASP A 1 105 ? 5.555 -11.031 -19.75 1 93.81 105 ASP A O 1
ATOM 843 N N . PRO A 1 106 ? 6.535 -10.273 -17.891 1 93.5 106 PRO A N 1
ATOM 844 C CA . PRO A 1 106 ? 5.25 -9.734 -17.438 1 93.5 106 PRO A CA 1
ATOM 845 C C . PRO A 1 106 ? 4.629 -8.766 -18.422 1 93.5 106 PRO A C 1
ATOM 847 O O . PRO A 1 106 ? 3.406 -8.586 -18.438 1 93.5 106 PRO A O 1
ATOM 850 N N . LYS A 1 107 ? 5.363 -8.148 -19.25 1 91.38 107 LYS A N 1
ATOM 851 C CA . LYS A 1 107 ? 4.832 -7.219 -20.25 1 91.38 107 LYS A CA 1
ATOM 852 C C . LYS A 1 107 ? 3.98 -7.945 -21.281 1 91.38 107 LYS A C 1
ATOM 854 O O . LYS A 1 107 ? 3.09 -7.348 -21.891 1 91.38 107 LYS A O 1
ATOM 859 N N . GLN A 1 108 ? 4.238 -9.203 -21.422 1 92 108 GLN A N 1
ATOM 860 C CA . GLN A 1 108 ? 3.479 -10.016 -22.375 1 92 108 GLN A CA 1
ATOM 861 C C . GLN A 1 108 ? 2.387 -10.805 -21.656 1 92 108 GLN A C 1
ATOM 863 O O . GLN A 1 108 ? 1.586 -11.492 -22.297 1 92 108 GLN A O 1
ATOM 868 N N . GLY A 1 109 ? 2.404 -10.703 -20.438 1 94.88 109 GLY A N 1
ATOM 869 C CA . GLY A 1 109 ? 1.464 -11.492 -19.656 1 94.88 109 GLY A CA 1
ATOM 870 C C . GLY A 1 109 ? 1.942 -12.906 -19.406 1 94.88 109 GLY A C 1
ATOM 871 O O . GLY A 1 109 ? 2.494 -13.555 -20.297 1 94.88 109 GLY A O 1
ATOM 872 N N . ILE A 1 110 ? 1.762 -13.344 -18.219 1 96.81 110 ILE A N 1
ATOM 873 C CA . ILE A 1 110 ? 2.107 -14.695 -17.812 1 96.81 110 ILE A CA 1
ATOM 874 C C . ILE A 1 110 ? 0.882 -15.383 -17.203 1 96.81 110 ILE A C 1
ATOM 876 O O . ILE A 1 110 ? 0.338 -14.93 -16.203 1 96.81 110 ILE A O 1
ATOM 880 N N . TRP A 1 111 ? 0.503 -16.469 -17.812 1 97.31 111 TRP A N 1
ATOM 881 C CA . TRP A 1 111 ? -0.589 -17.25 -17.234 1 97.31 111 TRP A CA 1
ATOM 882 C C . TRP A 1 111 ? -0.118 -18.016 -16.016 1 97.31 111 TRP A C 1
ATOM 884 O O . TRP A 1 111 ? 0.911 -18.688 -16.047 1 97.31 111 TRP A O 1
ATOM 894 N N . ILE A 1 112 ? -0.93 -17.891 -14.961 1 98.31 112 ILE A N 1
ATOM 895 C CA . ILE A 1 112 ? -0.535 -18.469 -13.68 1 98.31 112 ILE A CA 1
ATOM 896 C C . ILE A 1 112 ? -1.723 -19.188 -13.055 1 98.31 112 ILE A C 1
ATOM 898 O O . ILE A 1 112 ? -2.865 -19 -13.477 1 98.31 112 ILE A O 1
ATOM 902 N N . THR A 1 113 ? -1.367 -19.969 -12.07 1 98.44 113 THR A N 1
ATOM 903 C CA . THR A 1 113 ? -2.367 -20.562 -11.18 1 98.44 113 THR A CA 1
ATOM 904 C C . THR A 1 113 ? -2.293 -19.922 -9.797 1 98.44 113 THR A C 1
ATOM 906 O O . THR A 1 113 ? -1.211 -19.812 -9.211 1 98.44 113 THR A O 1
ATOM 909 N N . VAL A 1 114 ? -3.43 -19.5 -9.336 1 98.75 114 VAL A N 1
ATOM 910 C CA . VAL A 1 114 ? -3.537 -18.938 -7.996 1 98.75 114 VAL A CA 1
ATOM 911 C C . VAL A 1 114 ? -4.355 -19.875 -7.105 1 98.75 114 VAL A C 1
ATOM 913 O O . VAL A 1 114 ? -5.434 -20.328 -7.5 1 98.75 114 VAL A O 1
ATOM 916 N N . TYR A 1 115 ? -3.787 -20.109 -5.938 1 98.19 115 TYR A N 1
ATOM 917 C CA . TYR A 1 115 ? -4.477 -20.938 -4.965 1 98.19 115 TYR A CA 1
ATOM 918 C C . TYR A 1 115 ? -5.016 -20.109 -3.809 1 98.19 115 TYR A C 1
ATOM 920 O O . TYR A 1 115 ? -4.363 -19.172 -3.357 1 98.19 115 TYR A O 1
ATOM 928 N N . ASP A 1 116 ? -6.18 -20.547 -3.354 1 96.75 116 ASP A N 1
ATOM 929 C CA . ASP A 1 116 ? -6.625 -20 -2.076 1 96.75 116 ASP A CA 1
ATOM 930 C C . ASP A 1 116 ? -6.238 -20.922 -0.921 1 96.75 116 ASP A C 1
ATOM 932 O O . ASP A 1 116 ? -5.523 -21.906 -1.118 1 96.75 116 ASP A O 1
ATOM 936 N N . ILE A 1 117 ? -6.641 -20.594 0.205 1 93.75 117 ILE A N 1
ATOM 937 C CA . ILE A 1 117 ? -6.215 -21.281 1.417 1 93.75 117 ILE A CA 1
ATOM 938 C C . ILE A 1 117 ? -6.801 -22.688 1.44 1 93.75 117 ILE A C 1
ATOM 940 O O . ILE A 1 117 ? -6.277 -23.578 2.121 1 93.75 117 ILE A O 1
ATOM 944 N N . ALA A 1 118 ? -7.875 -22.906 0.714 1 94.88 118 ALA A N 1
ATOM 945 C CA . ALA A 1 118 ? -8.5 -24.219 0.645 1 94.88 118 ALA A CA 1
ATOM 946 C C . ALA A 1 118 ? -7.828 -25.094 -0.417 1 94.88 118 ALA A C 1
ATOM 948 O O . ALA A 1 118 ? -8.117 -26.281 -0.522 1 94.88 118 ALA A O 1
ATOM 949 N N . GLY A 1 119 ? -7.027 -24.469 -1.175 1 96.06 119 GLY A N 1
ATOM 950 C CA . GLY A 1 119 ? -6.363 -25.203 -2.236 1 96.06 119 GLY A CA 1
ATOM 951 C C . GLY A 1 119 ? -7.094 -25.125 -3.564 1 96.06 119 GLY A C 1
ATOM 952 O O . GLY A 1 119 ? -6.695 -25.781 -4.535 1 96.06 119 GLY A O 1
ATOM 953 N N . SER A 1 120 ? -8.18 -24.344 -3.58 1 97.19 120 SER A N 1
ATOM 954 C CA . SER A 1 120 ? -8.875 -24.125 -4.844 1 97.19 120 SER A CA 1
ATOM 955 C C . SER A 1 120 ? -8.023 -23.344 -5.828 1 97.19 120 SER A C 1
ATOM 957 O O . SER A 1 120 ? -7.277 -22.438 -5.43 1 97.19 120 SER A O 1
ATOM 959 N N . GLU A 1 121 ? -8.227 -23.672 -7.117 1 98.12 121 GLU A N 1
ATOM 960 C CA . GLU A 1 121 ? -7.391 -23.078 -8.156 1 98.12 121 GLU A CA 1
ATOM 961 C C . GLU A 1 121 ? -8.156 -22.016 -8.945 1 98.12 121 GLU A C 1
ATOM 963 O O . GLU A 1 121 ? -9.336 -22.203 -9.258 1 98.12 121 GLU A O 1
ATOM 968 N N . TYR A 1 122 ? -7.461 -20.953 -9.273 1 98.44 122 TYR A N 1
ATOM 969 C CA . TYR A 1 122 ? -7.941 -19.875 -10.141 1 98.44 122 TYR A CA 1
ATOM 970 C C . TYR A 1 122 ? -6.902 -19.531 -11.203 1 98.44 122 TYR A C 1
ATOM 972 O O . TYR A 1 122 ? -5.785 -19.125 -10.875 1 98.44 122 TYR A O 1
ATOM 980 N N . LYS A 1 123 ? -7.266 -19.703 -12.453 1 98.44 123 LYS A N 1
ATOM 981 C CA . LYS A 1 123 ? -6.355 -19.312 -13.531 1 98.44 123 LYS A CA 1
ATOM 982 C C . LYS A 1 123 ? -6.391 -17.812 -13.766 1 98.44 123 LYS A C 1
ATOM 984 O O . LYS A 1 123 ? -7.461 -17.219 -13.906 1 98.44 123 LYS A O 1
ATOM 989 N N . MET A 1 124 ? -5.164 -17.234 -13.719 1 98.06 124 MET A N 1
ATOM 990 C CA . MET A 1 124 ? -5.035 -15.797 -13.898 1 98.06 124 MET A CA 1
ATOM 991 C C . MET A 1 124 ? -3.838 -15.453 -14.781 1 98.06 124 MET A C 1
ATOM 993 O O . MET A 1 124 ? -3.062 -16.344 -15.141 1 98.06 124 MET A O 1
ATOM 997 N N . MET A 1 125 ? -3.84 -14.164 -15.133 1 97.25 125 MET A N 1
ATOM 998 C CA . MET A 1 125 ? -2.678 -13.602 -15.812 1 97.25 125 MET A CA 1
ATOM 999 C C . MET A 1 125 ? -1.969 -12.586 -14.922 1 97.25 125 MET A C 1
ATOM 1001 O O . MET A 1 125 ? -2.609 -11.703 -14.344 1 97.25 125 MET A O 1
ATOM 1005 N N . PHE A 1 126 ? -0.697 -12.789 -14.75 1 97.62 126 PHE A N 1
ATOM 1006 C CA . PHE A 1 126 ? 0.157 -11.742 -14.195 1 97.62 126 PHE A CA 1
ATOM 1007 C C . PHE A 1 126 ? 0.696 -10.844 -15.297 1 97.62 126 PHE A C 1
ATOM 1009 O O . PHE A 1 126 ? 1.444 -11.297 -16.172 1 97.62 126 PHE A O 1
ATOM 1016 N N . LYS A 1 127 ? 0.328 -9.531 -15.172 1 94.56 127 LYS A N 1
ATOM 1017 C CA . LYS A 1 127 ? 0.696 -8.625 -16.266 1 94.56 127 LYS A CA 1
ATOM 1018 C C . LYS A 1 127 ? 1.206 -7.293 -15.727 1 94.56 127 LYS A C 1
ATOM 1020 O O . LYS A 1 127 ? 0.705 -6.793 -14.711 1 94.56 127 LYS A O 1
ATOM 1025 N N . ALA A 1 128 ? 2.268 -6.871 -16.406 1 89.12 128 ALA A N 1
ATOM 1026 C CA . ALA A 1 128 ? 2.773 -5.523 -16.156 1 89.12 128 ALA A CA 1
ATOM 1027 C C . ALA A 1 128 ? 2.516 -4.621 -17.359 1 89.12 128 ALA A C 1
ATOM 1029 O O . ALA A 1 128 ? 2.742 -5.023 -18.516 1 89.12 128 ALA A O 1
ATOM 1030 N N . THR A 1 129 ? 1.812 -3.537 -17.094 1 76.94 129 THR A N 1
ATOM 1031 C CA . THR A 1 129 ? 1.563 -2.639 -18.219 1 76.94 129 THR A CA 1
ATOM 1032 C C . THR A 1 129 ? 2.289 -1.312 -18.016 1 76.94 129 THR A C 1
ATOM 1034 O O . THR A 1 129 ? 2.27 -0.745 -16.922 1 76.94 129 THR A O 1
ATOM 1037 N N . ARG A 1 130 ? 3.068 -0.94 -19.047 1 62.91 130 ARG A N 1
ATOM 1038 C CA . ARG A 1 130 ? 3.742 0.354 -19.047 1 62.91 130 ARG A CA 1
ATOM 1039 C C . ARG A 1 130 ? 2.752 1.485 -19.297 1 62.91 130 ARG A C 1
ATOM 1041 O O . ARG A 1 130 ? 2.971 2.617 -18.859 1 62.91 130 ARG A O 1
ATOM 1048 N N . VAL A 1 131 ? 1.749 1.204 -20.016 1 51.19 131 VAL A N 1
ATOM 1049 C CA . VAL A 1 131 ? 0.881 2.277 -20.484 1 51.19 131 VAL A CA 1
ATOM 1050 C C . VAL A 1 131 ? 0.209 2.959 -19.297 1 51.19 131 VAL A C 1
ATOM 1052 O O . VAL A 1 131 ? -0 4.176 -19.297 1 51.19 131 VAL A O 1
ATOM 1055 N N . ARG A 1 132 ? 0.016 2.137 -18.375 1 49.81 132 ARG A N 1
ATOM 1056 C CA . ARG A 1 132 ? -0.805 2.721 -17.312 1 49.81 132 ARG A CA 1
ATOM 1057 C C . ARG A 1 132 ? 0.003 2.914 -16.031 1 49.81 132 ARG A C 1
ATOM 1059 O O . ARG A 1 132 ? -0.394 2.441 -14.969 1 49.81 132 ARG A O 1
ATOM 1066 N N . ASN A 1 133 ? 1.062 3.535 -16.219 1 55.19 133 ASN A N 1
ATOM 1067 C CA . ASN A 1 133 ? 1.873 3.926 -15.078 1 55.19 133 ASN A CA 1
ATOM 1068 C C . ASN A 1 133 ? 2.545 2.719 -14.43 1 55.19 133 ASN A C 1
ATOM 1070 O O . ASN A 1 133 ? 2.631 2.637 -13.203 1 55.19 133 ASN A O 1
ATOM 1074 N N . ASN A 1 134 ? 2.848 1.766 -15.281 1 66.62 134 ASN A N 1
ATOM 1075 C CA . ASN A 1 134 ? 3.635 0.619 -14.836 1 66.62 134 ASN A CA 1
ATOM 1076 C C . ASN A 1 134 ? 2.869 -0.225 -13.82 1 66.62 134 ASN A C 1
ATOM 1078 O O . ASN A 1 134 ? 3.398 -0.554 -12.758 1 66.62 134 ASN A O 1
ATOM 1082 N N . ILE A 1 135 ? 1.685 -0.446 -14.211 1 73 135 ILE A N 1
ATOM 1083 C CA . ILE A 1 135 ? 0.801 -1.231 -13.359 1 73 135 ILE A CA 1
ATOM 1084 C C . ILE A 1 135 ? 1.168 -2.711 -13.453 1 73 135 ILE A C 1
ATOM 1086 O O . ILE A 1 135 ? 1.387 -3.23 -14.555 1 73 135 ILE A O 1
ATOM 1090 N N . GLN A 1 136 ? 1.32 -3.316 -12.359 1 90.75 136 GLN A N 1
ATOM 1091 C CA . GLN A 1 136 ? 1.47 -4.762 -12.227 1 90.75 136 GLN A CA 1
ATOM 1092 C C . GLN A 1 136 ? 0.268 -5.379 -11.523 1 90.75 136 GLN A C 1
ATOM 1094 O O . GLN A 1 136 ? -0.143 -4.906 -10.461 1 90.75 136 GLN A O 1
ATOM 1099 N N . ALA A 1 137 ? -0.309 -6.402 -12.195 1 95.62 137 ALA A N 1
ATOM 1100 C CA . ALA A 1 137 ? -1.587 -6.859 -11.664 1 95.62 137 ALA A CA 1
ATOM 1101 C C . ALA A 1 137 ? -1.799 -8.344 -11.945 1 95.62 137 ALA A C 1
ATOM 1103 O O . ALA A 1 137 ? -1.229 -8.891 -12.891 1 95.62 137 ALA A O 1
ATOM 1104 N N . LEU A 1 138 ? -2.543 -8.992 -11.07 1 97.06 138 LEU A N 1
ATOM 1105 C CA . LEU A 1 138 ? -3.24 -10.227 -11.391 1 97.06 138 LEU A CA 1
ATOM 1106 C C . LEU A 1 138 ? -4.625 -9.945 -11.961 1 97.06 138 LEU A C 1
ATOM 1108 O O . LEU A 1 138 ? -5.434 -9.266 -11.328 1 97.06 138 LEU A O 1
ATOM 1112 N N . THR A 1 139 ? -4.824 -10.5 -13.203 1 94.44 139 THR A N 1
ATOM 1113 C CA . THR A 1 139 ? -6.027 -10.094 -13.922 1 94.44 139 THR A CA 1
ATOM 1114 C C . THR A 1 139 ? -6.695 -11.297 -14.578 1 94.44 139 THR A C 1
ATOM 1116 O O . THR A 1 139 ? -6.375 -12.445 -14.266 1 94.44 139 THR A O 1
ATOM 1119 N N . SER A 1 140 ? -7.762 -11.039 -15.336 1 92 140 SER A N 1
ATOM 1120 C CA . SER A 1 140 ? -8.57 -11.984 -16.094 1 92 140 SER A CA 1
ATOM 1121 C C . SER A 1 140 ? -9.781 -12.453 -15.281 1 92 140 SER A C 1
ATOM 1123 O O . SER A 1 140 ? -10.078 -11.891 -14.227 1 92 140 SER A O 1
ATOM 1125 N N . VAL A 1 141 ? -10.453 -13.445 -15.805 1 93.62 141 VAL A N 1
ATOM 1126 C CA . VAL A 1 141 ? -11.711 -13.93 -15.242 1 93.62 141 VAL A CA 1
ATOM 1127 C C . VAL A 1 141 ? -11.438 -14.664 -13.93 1 93.62 141 VAL A C 1
ATOM 1129 O O . VAL A 1 141 ? -12.266 -14.641 -13.016 1 93.62 141 VAL A O 1
ATOM 1132 N N . GLY A 1 142 ? -10.289 -15.219 -13.75 1 97.56 142 GLY A N 1
ATOM 1133 C CA . GLY A 1 142 ? -9.953 -15.922 -12.516 1 97.56 142 GLY A CA 1
ATOM 1134 C C . GLY A 1 142 ? -9.953 -15.023 -11.297 1 97.56 142 GLY A C 1
ATOM 1135 O O . GLY A 1 142 ? -10.375 -15.445 -10.211 1 97.56 142 GLY A O 1
ATOM 1136 N N . TRP A 1 143 ? -9.516 -13.812 -11.5 1 97.94 143 TRP A N 1
ATOM 1137 C CA . TRP A 1 143 ? -9.531 -12.875 -10.383 1 97.94 143 TRP A CA 1
ATOM 1138 C C . TRP A 1 143 ? -10.961 -12.469 -10.031 1 97.94 143 TRP A C 1
ATOM 1140 O O . TRP A 1 143 ? -11.328 -12.398 -8.852 1 97.94 143 TRP A O 1
ATOM 1150 N N . LYS A 1 144 ? -11.711 -12.273 -11.008 1 97.31 144 LYS A N 1
ATOM 1151 C CA . LYS A 1 144 ? -13.102 -11.922 -10.766 1 97.31 144 LYS A CA 1
ATOM 1152 C C . LYS A 1 144 ? -13.828 -13.023 -9.992 1 97.31 144 LYS A C 1
ATOM 1154 O O . LYS A 1 144 ? -14.562 -12.75 -9.047 1 97.31 144 LYS A O 1
ATOM 1159 N N . HIS A 1 145 ? -13.594 -14.188 -10.391 1 98.06 145 HIS A N 1
ATOM 1160 C CA . HIS A 1 145 ? -14.18 -15.328 -9.695 1 98.06 145 HIS A CA 1
ATOM 1161 C C . HIS A 1 145 ? -13.688 -15.406 -8.25 1 98.06 145 HIS A C 1
ATOM 1163 O O . HIS A 1 145 ? -14.461 -15.703 -7.34 1 98.06 145 HIS A O 1
ATOM 1169 N N . PHE A 1 146 ? -12.453 -15.172 -8.094 1 98.12 146 PHE A N 1
ATOM 1170 C CA . PHE A 1 146 ? -11.867 -15.188 -6.758 1 98.12 146 PHE A CA 1
ATOM 1171 C C . PHE A 1 146 ? -12.547 -14.164 -5.852 1 98.12 146 PHE A C 1
ATOM 1173 O O . PHE A 1 146 ? -12.93 -14.484 -4.723 1 98.12 146 PHE A O 1
ATOM 1180 N N . VAL A 1 147 ? -12.688 -12.953 -6.379 1 97.88 147 VAL A N 1
ATOM 1181 C CA . VAL A 1 147 ? -13.328 -11.867 -5.641 1 97.88 147 VAL A CA 1
ATOM 1182 C C . VAL A 1 147 ? -14.758 -12.258 -5.281 1 97.88 147 VAL A C 1
ATOM 1184 O O . VAL A 1 147 ? -15.18 -12.102 -4.133 1 97.88 147 VAL A O 1
ATOM 1187 N N . GLU A 1 148 ? -15.445 -12.797 -6.227 1 97.38 148 GLU A N 1
ATOM 1188 C CA . GLU A 1 148 ? -16.844 -13.18 -6.023 1 97.38 148 GLU A CA 1
ATOM 1189 C C . GLU A 1 148 ? -16.969 -14.328 -5.023 1 97.38 148 GLU A C 1
ATOM 1191 O O . GLU A 1 148 ? -17.781 -14.266 -4.098 1 97.38 148 GLU A O 1
ATOM 1196 N N . HIS A 1 149 ? -16.156 -15.289 -5.227 1 96.81 149 HIS A N 1
ATOM 1197 C CA . HIS A 1 149 ? -16.234 -16.484 -4.395 1 96.81 149 HIS A CA 1
ATOM 1198 C C . HIS A 1 149 ? -15.938 -16.156 -2.932 1 96.81 149 HIS A C 1
ATOM 1200 O O . HIS A 1 149 ? -16.562 -16.719 -2.029 1 96.81 149 HIS A O 1
ATOM 1206 N N . HIS A 1 150 ? -15 -15.273 -2.717 1 96.12 150 HIS A N 1
ATOM 1207 C CA . HIS A 1 150 ? -14.57 -15.008 -1.348 1 96.12 150 HIS A CA 1
ATOM 1208 C C . HIS A 1 150 ? -15.234 -13.75 -0.795 1 96.12 150 HIS A C 1
ATOM 1210 O O . HIS A 1 150 ? -15 -13.375 0.355 1 96.12 150 HIS A O 1
ATOM 1216 N N . GLY A 1 151 ? -15.977 -13.07 -1.612 1 95.5 151 GLY A N 1
ATOM 1217 C CA . GLY A 1 151 ? -16.703 -11.898 -1.162 1 95.5 151 GLY A CA 1
ATOM 1218 C C . GLY A 1 151 ? -15.797 -10.766 -0.721 1 95.5 151 GLY A C 1
ATOM 1219 O O . GLY A 1 151 ? -16 -10.18 0.343 1 95.5 151 GLY A O 1
ATOM 1220 N N . LEU A 1 152 ? -14.789 -10.508 -1.526 1 95 152 LEU A N 1
ATOM 1221 C CA . LEU A 1 152 ? -13.797 -9.508 -1.143 1 95 152 LEU A CA 1
ATOM 1222 C C . LEU A 1 152 ? -14.391 -8.109 -1.166 1 95 152 LEU A C 1
ATOM 1224 O O . LEU A 1 152 ? -15.164 -7.77 -2.066 1 95 152 LEU A O 1
ATOM 1228 N N . VAL A 1 153 ? -14.008 -7.309 -0.114 1 93.94 153 VAL A N 1
ATOM 1229 C CA . VAL A 1 153 ? -14.484 -5.938 0.028 1 93.94 153 VAL A CA 1
ATOM 1230 C C . VAL A 1 153 ? -13.297 -4.984 0.125 1 93.94 153 VAL A C 1
ATOM 1232 O O . VAL A 1 153 ? -12.359 -5.227 0.886 1 93.94 153 VAL A O 1
ATOM 1235 N N . ASN A 1 154 ? -13.32 -3.984 -0.676 1 93.31 154 ASN A N 1
ATOM 1236 C CA . ASN A 1 154 ? -12.242 -3.004 -0.645 1 93.31 154 ASN A CA 1
ATOM 1237 C C . ASN A 1 154 ? -12.219 -2.238 0.675 1 93.31 154 ASN A C 1
ATOM 1239 O O . ASN A 1 154 ? -13.25 -2.098 1.334 1 93.31 154 ASN A O 1
ATOM 1243 N N . CYS A 1 155 ? -11.102 -1.774 1.056 1 91.75 155 CYS A N 1
ATOM 1244 C CA . CYS A 1 155 ? -10.789 -0.932 2.205 1 91.75 155 CYS A CA 1
ATOM 1245 C C . CYS A 1 155 ? -11.039 -1.678 3.512 1 91.75 155 CYS A C 1
ATOM 1247 O O . CYS A 1 155 ? -10.742 -1.165 4.59 1 91.75 155 CYS A O 1
ATOM 1249 N N . GLN A 1 156 ? -11.445 -2.867 3.441 1 89.88 156 GLN A N 1
ATOM 1250 C CA . GLN A 1 156 ? -11.664 -3.684 4.629 1 89.88 156 GLN A CA 1
ATOM 1251 C C . GLN A 1 156 ? -10.773 -4.922 4.625 1 89.88 156 GLN A C 1
ATOM 1253 O O . GLN A 1 156 ? -10.141 -5.242 5.629 1 89.88 156 GLN A O 1
ATOM 1258 N N . ASP A 1 157 ? -10.75 -5.516 3.516 1 91.81 157 ASP A N 1
ATOM 1259 C CA . ASP A 1 157 ? -10.055 -6.793 3.43 1 91.81 157 ASP A CA 1
ATOM 1260 C C . ASP A 1 157 ? -8.594 -6.594 3.018 1 91.81 157 ASP A C 1
ATOM 1262 O O . ASP A 1 157 ? -8.281 -5.699 2.229 1 91.81 157 ASP A O 1
ATOM 1266 N N . PHE A 1 158 ? -7.789 -7.406 3.578 1 93.12 158 PHE A N 1
ATOM 1267 C CA . PHE A 1 158 ? -6.391 -7.551 3.193 1 93.12 158 PHE A CA 1
ATOM 1268 C C . PHE A 1 158 ? -6.145 -8.914 2.555 1 93.12 158 PHE A C 1
ATOM 1270 O O . PHE A 1 158 ? -6.785 -9.898 2.918 1 93.12 158 PHE A O 1
ATOM 1277 N N . VAL A 1 159 ? -5.168 -8.883 1.635 1 95.81 159 VAL A N 1
ATOM 1278 C CA . VAL A 1 159 ? -4.711 -10.164 1.097 1 95.81 159 VAL A CA 1
ATOM 1279 C C . VAL A 1 159 ? -3.219 -10.336 1.373 1 95.81 159 VAL A C 1
ATOM 1281 O O . VAL A 1 159 ? -2.451 -9.375 1.302 1 95.81 159 VAL A O 1
ATOM 1284 N N . THR A 1 160 ? -2.879 -11.516 1.743 1 95.38 160 THR A N 1
ATOM 1285 C CA . THR A 1 160 ? -1.491 -11.961 1.815 1 95.38 160 THR A CA 1
ATOM 1286 C C . THR A 1 160 ? -1.154 -12.875 0.642 1 95.38 160 THR A C 1
ATOM 1288 O O . THR A 1 160 ? -1.911 -13.797 0.33 1 95.38 160 THR A O 1
ATOM 1291 N N . LEU A 1 161 ? -0.026 -12.578 0.003 1 97.88 161 LEU A N 1
ATOM 1292 C CA . LEU A 1 161 ? 0.349 -13.32 -1.193 1 97.88 161 LEU A CA 1
ATOM 1293 C C . LEU A 1 161 ? 1.704 -14 -1.01 1 97.88 161 LEU A C 1
ATOM 1295 O O . LEU A 1 161 ? 2.586 -13.453 -0.339 1 97.88 161 LEU A O 1
ATOM 1299 N N . TRP A 1 162 ? 1.8 -15.172 -1.565 1 97.75 162 TRP A N 1
ATOM 1300 C CA . TRP A 1 162 ? 3.055 -15.867 -1.833 1 97.75 162 TRP A CA 1
ATOM 1301 C C . TRP A 1 162 ? 3.188 -16.203 -3.314 1 97.75 162 TRP A C 1
ATOM 1303 O O . TRP A 1 162 ? 2.234 -16.672 -3.938 1 97.75 162 TRP A O 1
ATOM 1313 N N . ALA A 1 163 ? 4.316 -15.914 -3.84 1 98.44 163 ALA A N 1
ATOM 1314 C CA . ALA A 1 163 ? 4.656 -16.438 -5.16 1 98.44 163 ALA A CA 1
ATOM 1315 C C . ALA A 1 163 ? 5.562 -17.656 -5.051 1 98.44 163 ALA A C 1
ATOM 1317 O O . ALA A 1 163 ? 6.414 -17.734 -4.164 1 98.44 163 ALA A O 1
ATOM 1318 N N . PHE A 1 164 ? 5.34 -18.641 -5.938 1 98.25 164 PHE A N 1
ATOM 1319 C CA . PHE A 1 164 ? 6.207 -19.812 -5.887 1 98.25 164 PHE A CA 1
ATOM 1320 C C . PHE A 1 164 ? 6.277 -20.5 -7.25 1 98.25 164 PHE A C 1
ATOM 1322 O O . PHE A 1 164 ? 5.461 -20.219 -8.133 1 98.25 164 PHE A O 1
ATOM 1329 N N . ARG A 1 165 ? 7.289 -21.234 -7.387 1 97.88 165 ARG A N 1
ATOM 1330 C CA . ARG A 1 165 ? 7.422 -22.078 -8.57 1 97.88 165 ARG A CA 1
ATOM 1331 C C . ARG A 1 165 ? 6.871 -23.469 -8.305 1 97.88 165 ARG A C 1
ATOM 1333 O O . ARG A 1 165 ? 7.223 -24.109 -7.305 1 97.88 165 ARG A O 1
ATOM 1340 N N . ASN A 1 166 ? 6.039 -23.891 -9.164 1 97.62 166 ASN A N 1
ATOM 1341 C CA . ASN A 1 166 ? 5.48 -25.234 -9.07 1 97.62 166 ASN A CA 1
ATOM 1342 C C . ASN A 1 166 ? 6.547 -26.297 -9.32 1 97.62 166 ASN A C 1
ATOM 1344 O O . ASN A 1 166 ? 7.176 -26.312 -10.375 1 97.62 166 ASN A O 1
ATOM 1348 N N . ALA A 1 167 ? 6.691 -27.172 -8.43 1 96.69 167 ALA A N 1
ATOM 1349 C CA . ALA A 1 167 ? 7.758 -28.172 -8.484 1 96.69 167 ALA A CA 1
ATOM 1350 C C . ALA A 1 167 ? 7.531 -29.156 -9.625 1 96.69 167 ALA A C 1
ATOM 1352 O O . ALA A 1 167 ? 8.492 -29.703 -10.18 1 96.69 167 ALA A O 1
ATOM 1353 N N . GLN A 1 168 ? 6.367 -29.391 -9.984 1 96 168 GLN A N 1
ATOM 1354 C CA . GLN A 1 168 ? 6.031 -30.391 -11 1 96 168 GLN A CA 1
ATOM 1355 C C . GLN A 1 168 ? 6.055 -29.781 -12.398 1 96 168 GLN A C 1
ATOM 1357 O 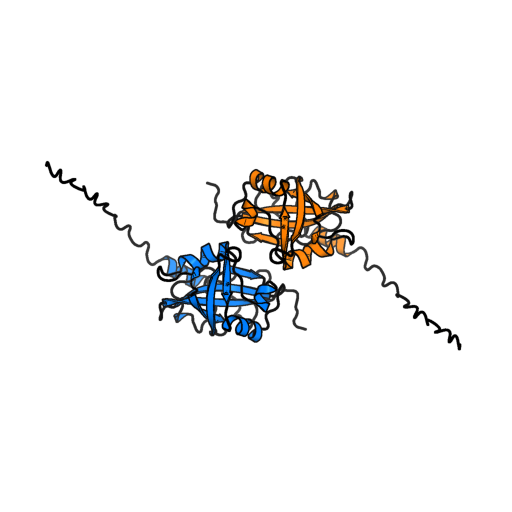O . GLN A 1 168 ? 6.566 -30.391 -13.344 1 96 168 GLN A O 1
ATOM 1362 N N . THR A 1 169 ? 5.555 -28.547 -12.57 1 95.56 169 THR A N 1
ATOM 1363 C CA . THR A 1 169 ? 5.371 -27.969 -13.906 1 95.56 169 THR A CA 1
ATOM 1364 C C . THR A 1 169 ? 6.395 -26.875 -14.164 1 95.56 169 THR A C 1
ATOM 1366 O O . THR A 1 169 ? 6.617 -26.484 -15.32 1 95.56 169 THR A O 1
ATOM 1369 N N . GLY A 1 170 ? 6.934 -26.344 -13.117 1 96.06 170 GLY A N 1
ATOM 1370 C CA . GLY A 1 170 ? 7.863 -25.234 -13.25 1 96.06 170 GLY A CA 1
ATOM 1371 C C . GLY A 1 170 ? 7.168 -23.906 -13.445 1 96.06 170 GLY A C 1
ATOM 1372 O O . GLY A 1 170 ? 7.824 -22.859 -13.547 1 96.06 170 GLY A O 1
ATOM 1373 N N . LYS A 1 171 ? 5.883 -23.844 -13.414 1 97 171 LYS A N 1
ATOM 1374 C CA . LYS A 1 171 ? 5.125 -22.625 -13.695 1 97 171 LYS A CA 1
ATOM 1375 C C . LYS A 1 171 ? 5.055 -21.734 -12.461 1 97 171 LYS A C 1
ATOM 1377 O O . LYS A 1 171 ? 5.117 -22.219 -11.328 1 97 171 LYS A O 1
ATOM 1382 N N . LEU A 1 172 ? 4.977 -20.484 -12.703 1 98 172 LEU A N 1
ATOM 1383 C CA . LEU A 1 172 ? 4.758 -19.516 -11.625 1 98 172 LEU A CA 1
ATOM 1384 C C . LEU A 1 172 ? 3.354 -19.656 -11.047 1 98 172 LEU A C 1
ATOM 1386 O O . LEU A 1 172 ? 2.375 -19.734 -11.797 1 98 172 LEU A O 1
ATOM 1390 N N . CYS A 1 173 ? 3.262 -19.672 -9.695 1 98.56 173 CYS A N 1
ATOM 1391 C CA . CYS A 1 173 ? 1.995 -19.781 -8.977 1 98.56 173 CYS A CA 1
ATOM 1392 C C . CYS A 1 173 ? 1.938 -18.797 -7.816 1 98.56 173 CYS A C 1
ATOM 1394 O O . CYS A 1 173 ? 2.959 -18.234 -7.43 1 98.56 173 CYS A O 1
ATOM 1396 N N . PHE A 1 174 ? 0.718 -18.594 -7.383 1 98.62 174 PHE A N 1
ATOM 1397 C CA . PHE A 1 174 ? 0.503 -17.781 -6.195 1 98.62 174 PHE A CA 1
ATOM 1398 C C . PHE A 1 174 ? -0.421 -18.484 -5.211 1 98.62 174 PHE A C 1
ATOM 1400 O O . PHE A 1 174 ? -1.242 -19.312 -5.609 1 98.62 174 PHE A O 1
ATOM 1407 N N . VAL A 1 175 ? -0.164 -18.125 -3.965 1 98.12 175 VAL A N 1
ATOM 1408 C CA . VAL A 1 175 ? -1.177 -18.359 -2.939 1 98.12 175 VAL A CA 1
ATOM 1409 C C . VAL A 1 175 ? -1.686 -17.016 -2.408 1 98.12 175 VAL A C 1
ATOM 1411 O O . VAL A 1 175 ? -0.899 -16.094 -2.17 1 98.12 175 VAL A O 1
ATOM 1414 N N . ILE A 1 176 ? -2.99 -16.938 -2.324 1 97.88 176 ILE A N 1
ATOM 1415 C CA . ILE A 1 176 ? -3.586 -15.758 -1.703 1 97.88 176 ILE A CA 1
ATOM 1416 C C . ILE A 1 176 ? -4.406 -16.172 -0.486 1 97.88 176 ILE A C 1
ATOM 1418 O O . ILE A 1 176 ? -5.258 -17.062 -0.577 1 97.88 176 ILE A O 1
ATOM 1422 N N . CYS A 1 177 ? -4.113 -15.516 0.591 1 94.75 177 CYS A N 1
ATOM 1423 C CA . CYS A 1 177 ? -4.879 -15.68 1.821 1 94.75 177 CYS A CA 1
ATOM 1424 C C . CYS A 1 177 ? -5.539 -14.367 2.23 1 94.75 177 CYS A C 1
ATOM 1426 O O . CYS A 1 177 ? -4.93 -13.305 2.119 1 94.75 177 CYS A O 1
ATOM 1428 N N . LEU A 1 178 ? -6.734 -14.469 2.713 1 91.75 178 LEU A N 1
ATOM 1429 C CA . LEU A 1 178 ? -7.488 -13.289 3.107 1 91.75 178 LEU A CA 1
ATOM 1430 C C . LEU A 1 178 ? -7.305 -13 4.594 1 91.75 178 LEU A C 1
ATOM 1432 O O . LEU A 1 178 ? -7.242 -13.922 5.41 1 91.75 178 LEU A O 1
ATOM 1436 N N . ARG A 1 179 ? -7.133 -11.766 4.883 1 83.19 179 ARG A N 1
ATOM 1437 C CA . ARG A 1 179 ? -7.223 -11.25 6.246 1 83.19 179 ARG A CA 1
ATOM 1438 C C . ARG A 1 179 ? -8.297 -10.172 6.352 1 83.19 179 ARG A C 1
ATOM 1440 O O . ARG A 1 179 ? -8.266 -9.18 5.613 1 83.19 179 ARG A O 1
ATOM 1447 N N . TYR A 1 180 ? -9.25 -10.453 7.254 1 72.06 180 TYR A N 1
ATOM 1448 C CA . TYR A 1 180 ? -10.344 -9.492 7.426 1 72.06 180 TYR A CA 1
ATOM 1449 C C . TYR A 1 180 ? -9.945 -8.383 8.391 1 72.06 180 TYR A C 1
ATOM 1451 O O . TYR A 1 180 ? -9.273 -8.633 9.391 1 72.06 180 TYR A O 1
ATOM 1459 N N . GLY A 1 181 ? -10.078 -7.223 7.934 1 61.44 181 GLY A N 1
ATOM 1460 C CA . GLY A 1 181 ? -9.828 -6.113 8.844 1 61.44 181 GLY A CA 1
ATOM 1461 C C . GLY A 1 181 ? -10.758 -6.105 10.039 1 61.44 181 GLY A C 1
ATOM 1462 O O . GLY A 1 181 ? -11.82 -6.73 10.016 1 61.44 181 GLY A O 1
ATOM 1463 N N . LEU A 1 182 ? -10.305 -5.773 11.328 1 50.69 182 LEU A N 1
ATOM 1464 C CA . LEU A 1 182 ? -11.039 -5.742 12.586 1 50.69 182 LEU A CA 1
ATOM 1465 C C . LEU A 1 182 ? -12.43 -5.141 12.383 1 50.69 182 LEU A C 1
ATOM 1467 O O . LEU A 1 182 ? -13.328 -5.352 13.203 1 50.69 182 LEU A O 1
ATOM 1471 N N . GLN A 1 183 ? -12.711 -4.27 11.617 1 44.84 183 GLN A N 1
ATOM 1472 C CA . GLN A 1 183 ? -14.008 -3.627 11.766 1 44.84 183 GLN A CA 1
ATOM 1473 C C . GLN A 1 183 ? -15.148 -4.621 11.539 1 44.84 183 GLN A C 1
ATOM 1475 O O . GLN A 1 183 ? -16.281 -4.367 11.922 1 44.84 183 GLN A O 1
ATOM 1480 N N . HIS A 1 184 ? -15.211 -5.547 10.75 1 40.03 184 HIS A N 1
ATOM 1481 C CA . HIS A 1 184 ? -16.453 -6.281 10.508 1 40.03 184 HIS A CA 1
ATOM 1482 C C . HIS A 1 184 ? -16.547 -7.5 11.414 1 40.03 184 HIS A C 1
ATOM 1484 O O . HIS A 1 184 ? -15.766 -8.445 11.281 1 40.03 184 HIS A O 1
ATOM 1490 N N . GLU A 1 185 ? -16.812 -7.336 12.633 1 35.78 185 GLU A N 1
ATOM 1491 C CA . GLU A 1 185 ? -17.625 -8.438 13.156 1 35.78 185 GLU A CA 1
ATOM 1492 C C . GLU A 1 185 ? -18.656 -8.891 12.133 1 35.78 185 GLU A C 1
ATOM 1494 O O . GLU A 1 185 ? -19.5 -8.102 11.688 1 35.78 185 GLU A O 1
ATOM 1499 N N . LYS A 1 186 ? -18.391 -9.789 11.328 1 34.19 186 LYS A N 1
ATOM 1500 C CA . LYS A 1 186 ? -19.594 -10.344 10.719 1 34.19 186 LYS A CA 1
ATOM 1501 C C . LYS A 1 186 ? -20.719 -10.484 11.734 1 34.19 186 LYS A C 1
ATOM 1503 O O . LYS A 1 186 ? -20.594 -11.227 12.711 1 34.19 186 LYS A O 1
ATOM 1508 N N . VAL A 1 187 ? -21.609 -9.422 11.938 1 24.86 187 VAL A N 1
ATOM 1509 C CA . VAL A 1 187 ? -22.906 -9.688 12.562 1 24.86 187 VAL A CA 1
ATOM 1510 C C . VAL A 1 187 ? -23.609 -10.812 11.82 1 24.86 187 VAL A C 1
ATOM 1512 O O . VAL A 1 187 ? -23.672 -10.82 10.586 1 24.86 187 VAL A O 1
ATOM 1515 N N . MET B 1 1 ? -59.5 30.719 -13.539 1 24.8 1 MET B N 1
ATOM 1516 C CA . MET B 1 1 ? -58.156 31.094 -13.117 1 24.8 1 MET B CA 1
ATOM 1517 C C . MET B 1 1 ? -57.906 30.656 -11.68 1 24.8 1 MET B C 1
ATOM 1519 O O . MET B 1 1 ? -57.875 31.484 -10.766 1 24.8 1 MET B O 1
ATOM 1523 N N . ILE B 1 2 ? -58.406 29.5 -11.203 1 28.48 2 ILE B N 1
ATOM 1524 C CA . ILE B 1 2 ? -58.531 29.062 -9.812 1 28.48 2 ILE B CA 1
ATOM 1525 C C . ILE B 1 2 ? -57.156 28.812 -9.203 1 28.48 2 ILE B C 1
ATOM 1527 O O . ILE B 1 2 ? -56.375 28.062 -9.766 1 28.48 2 ILE B O 1
ATOM 1531 N N . SER B 1 3 ? -56.625 29.75 -8.328 1 26.94 3 SER B N 1
ATOM 1532 C CA . SER B 1 3 ? -55.375 29.938 -7.586 1 26.94 3 SER B CA 1
ATOM 1533 C C . SER B 1 3 ? -55.219 28.906 -6.48 1 26.94 3 SER B C 1
ATOM 1535 O O . SER B 1 3 ? -55.812 29.031 -5.406 1 26.94 3 SER B O 1
ATOM 1537 N N . HIS B 1 4 ? -55.375 27.625 -6.73 1 29.16 4 HIS B N 1
ATOM 1538 C CA . HIS B 1 4 ? -55.312 26.688 -5.621 1 29.16 4 HIS B CA 1
ATOM 1539 C C . HIS B 1 4 ? -53.969 26.797 -4.895 1 29.16 4 HIS B C 1
ATOM 1541 O O . HIS B 1 4 ? -52.906 26.734 -5.527 1 29.16 4 HIS B O 1
ATOM 1547 N N . ARG B 1 5 ? -53.938 27.484 -3.74 1 25.66 5 ARG B N 1
ATOM 1548 C CA . ARG B 1 5 ? -52.906 27.75 -2.73 1 25.66 5 ARG B CA 1
ATOM 1549 C C . ARG B 1 5 ? -52.406 26.438 -2.139 1 25.66 5 ARG B C 1
ATOM 1551 O O . ARG B 1 5 ? -53.156 25.641 -1.607 1 25.66 5 ARG B O 1
ATOM 1558 N N . PHE B 1 6 ? -51.375 25.75 -2.73 1 27.58 6 PHE B N 1
ATOM 1559 C CA . PHE B 1 6 ? -50.719 24.531 -2.254 1 27.58 6 PHE B CA 1
ATOM 1560 C C . PHE B 1 6 ? -50.125 24.75 -0.873 1 27.58 6 PHE B C 1
ATOM 1562 O O . PHE B 1 6 ? -49.344 25.688 -0.665 1 27.58 6 PHE B O 1
ATOM 1569 N N . GLN B 1 7 ? -50.906 24.531 0.195 1 22.94 7 GLN B N 1
ATOM 1570 C CA . GLN B 1 7 ? -50.438 24.656 1.579 1 22.94 7 GLN B CA 1
ATOM 1571 C C . GLN B 1 7 ? -49.25 23.75 1.86 1 22.94 7 GLN B C 1
ATOM 1573 O O . GLN B 1 7 ? -49.312 22.547 1.603 1 22.94 7 GLN B O 1
ATOM 1578 N N . SER B 1 8 ? -48 24.25 1.869 1 23.14 8 SER B N 1
ATOM 1579 C CA . SER B 1 8 ? -46.656 23.734 2.111 1 23.14 8 SER B CA 1
ATOM 1580 C C . SER B 1 8 ? -46.5 23.219 3.537 1 23.14 8 SER B C 1
ATOM 1582 O O . SER B 1 8 ? -46.625 23.984 4.5 1 23.14 8 SER B O 1
ATOM 1584 N N . SER B 1 9 ? -47.188 22.125 3.859 1 24.47 9 SER B N 1
ATOM 1585 C CA . SER B 1 9 ? -47.094 21.625 5.223 1 24.47 9 SER B CA 1
ATOM 1586 C C . SER B 1 9 ? -45.656 21.391 5.617 1 24.47 9 SER B C 1
ATOM 1588 O O . SER B 1 9 ? -44.906 20.656 4.93 1 24.47 9 SER B O 1
ATOM 1590 N N . ARG B 1 10 ? -45 22.359 6.25 1 24.28 10 ARG B N 1
ATOM 1591 C CA . ARG B 1 10 ? -43.656 22.406 6.867 1 24.28 10 ARG B CA 1
ATOM 1592 C C . ARG B 1 10 ? -43.5 21.281 7.887 1 24.28 10 ARG B C 1
ATOM 1594 O O . ARG B 1 10 ? -44.25 21.219 8.875 1 24.28 10 ARG B O 1
ATOM 1601 N N . ILE B 1 11 ? -43.219 20.062 7.5 1 23.28 11 ILE B N 1
ATOM 1602 C CA . ILE B 1 11 ? -42.906 18.953 8.414 1 23.28 11 ILE B CA 1
ATOM 1603 C C . ILE B 1 11 ? -41.781 19.359 9.359 1 23.28 11 ILE B C 1
ATOM 1605 O O . ILE B 1 11 ? -40.688 19.734 8.914 1 23.28 11 ILE B O 1
ATOM 1609 N N . GLN B 1 12 ? -42.031 19.953 10.516 1 21.92 12 GLN B N 1
ATOM 1610 C CA . GLN B 1 12 ? -41.125 20.344 11.586 1 21.92 12 GLN B CA 1
ATOM 1611 C C . GLN B 1 12 ? -40.375 19.141 12.141 1 21.92 12 GLN B C 1
ATOM 1613 O O . GLN B 1 12 ? -41 18.219 12.68 1 21.92 12 GLN B O 1
ATOM 1618 N N . PHE B 1 13 ? -39.406 18.656 11.461 1 22.05 13 PHE B N 1
ATOM 1619 C CA . PHE B 1 13 ? -38.562 17.609 12 1 22.05 13 PHE B CA 1
ATOM 1620 C C . PHE B 1 13 ? -37.906 18.062 13.289 1 22.05 13 PHE B C 1
ATOM 1622 O O . PHE B 1 13 ? -37.219 19.094 13.312 1 22.05 13 PHE B O 1
ATOM 1629 N N . ASN B 1 14 ? -38.562 17.875 14.367 1 23.58 14 ASN B N 1
ATOM 1630 C CA . ASN B 1 14 ? -38 18.109 15.688 1 23.58 14 ASN B CA 1
ATOM 1631 C C . ASN B 1 14 ? -36.719 17.281 15.891 1 23.58 14 ASN B C 1
ATOM 1633 O O . ASN B 1 14 ? -36.781 16.047 15.906 1 23.58 14 ASN B O 1
ATOM 1637 N N . PHE B 1 15 ? -35.625 17.75 15.477 1 21.33 15 PHE B N 1
ATOM 1638 C CA . PHE B 1 15 ? -34.312 17.188 15.703 1 21.33 15 PHE B CA 1
ATOM 1639 C C . PHE B 1 15 ? -34 17.062 17.188 1 21.33 15 PHE B C 1
ATOM 1641 O O . PHE B 1 15 ? -33.875 18.062 17.891 1 21.33 15 PHE B O 1
ATOM 1648 N N . LYS B 1 16 ? -34.688 16.047 17.812 1 27.66 16 LYS B N 1
ATOM 1649 C CA . LYS B 1 16 ? -34.281 15.82 19.188 1 27.66 16 LYS B CA 1
ATOM 1650 C C . LYS B 1 16 ? -32.75 15.867 19.312 1 27.66 16 LYS B C 1
ATOM 1652 O O . LYS B 1 16 ? -32.031 15.289 18.5 1 27.66 16 LYS B O 1
ATOM 1657 N N . SER B 1 17 ? -32.125 16.859 19.953 1 24.27 17 SER B N 1
ATOM 1658 C CA . SER B 1 17 ? -30.75 17.172 20.328 1 24.27 17 SER B CA 1
ATOM 1659 C C . SER B 1 17 ? -30.078 15.984 20.984 1 24.27 17 SER B C 1
ATOM 1661 O O . SER B 1 17 ? -30.516 15.508 22.031 1 24.27 17 SER B O 1
ATOM 1663 N N . LEU B 1 18 ? -29.766 14.977 20.281 1 29.94 18 LEU B N 1
ATOM 1664 C CA . LEU B 1 18 ? -29.031 13.945 21 1 29.94 18 LEU B CA 1
ATOM 1665 C C . LEU B 1 18 ? -27.875 14.547 21.797 1 29.94 18 LEU B C 1
ATOM 1667 O O . LEU B 1 18 ? -27.188 15.453 21.297 1 29.94 18 LEU B O 1
ATOM 1671 N N . PRO B 1 19 ? -27.922 14.375 23.109 1 27.78 19 PRO B N 1
ATOM 1672 C CA . PRO B 1 19 ? -26.891 14.914 24 1 27.78 19 PRO B CA 1
ATOM 1673 C C . PRO B 1 19 ? -25.484 14.555 23.547 1 27.78 19 PRO B C 1
ATOM 1675 O O . PRO B 1 19 ? -25.281 13.547 22.875 1 27.78 19 PRO B O 1
ATOM 1678 N N . ALA B 1 20 ? -24.562 15.508 23.516 1 26.89 20 ALA B N 1
ATOM 1679 C CA . ALA B 1 20 ? -23.156 15.555 23.156 1 26.89 20 ALA B CA 1
ATOM 1680 C C . ALA B 1 20 ? -22.359 14.492 23.906 1 26.89 20 ALA B C 1
ATOM 1682 O O . ALA B 1 20 ? -22.391 14.453 25.141 1 26.89 20 ALA B O 1
ATOM 1683 N N . PRO B 1 21 ? -22.438 13.203 23.438 1 30.44 21 PRO B N 1
ATOM 1684 C CA . PRO B 1 21 ? -21.562 12.312 24.203 1 30.44 21 PRO B CA 1
ATOM 1685 C C . PRO B 1 21 ? -20.156 12.875 24.391 1 30.44 21 PRO B C 1
ATOM 1687 O O . PRO B 1 21 ? -19.391 12.984 23.422 1 30.44 21 PRO B O 1
ATOM 1690 N N . GLN B 1 22 ? -19.938 13.906 25.219 1 22.66 22 GLN B N 1
ATOM 1691 C CA . GLN B 1 22 ? -18.797 14.812 25.391 1 22.66 22 GLN B CA 1
ATOM 1692 C C . GLN B 1 22 ? -17.5 14.031 25.609 1 22.66 22 GLN B C 1
ATOM 1694 O O . GLN B 1 22 ? -16.516 14.266 24.906 1 22.66 22 GLN B O 1
ATOM 1699 N N . ALA B 1 23 ? -16.734 14.094 27 1 28.97 23 ALA B N 1
ATOM 1700 C CA . ALA B 1 23 ? -15.445 14.406 27.609 1 28.97 23 ALA B CA 1
ATOM 1701 C C . ALA B 1 23 ? -14.633 13.133 27.844 1 28.97 23 ALA B C 1
ATOM 1703 O O . ALA B 1 23 ? -13.414 13.188 27.984 1 28.97 23 ALA B O 1
ATOM 1704 N N . GLN B 1 24 ? -15.25 11.992 28 1 26.88 24 GLN B N 1
ATOM 1705 C CA . GLN B 1 24 ? -14.492 10.977 28.734 1 26.88 24 GLN B CA 1
ATOM 1706 C C . GLN B 1 24 ? -13.461 10.305 27.828 1 26.88 24 GLN B C 1
ATOM 1708 O O . GLN B 1 24 ? -12.586 9.578 28.297 1 26.88 24 GLN B O 1
ATOM 1713 N N . GLN B 1 25 ? -13.758 10.305 26.547 1 28.62 25 GLN B N 1
ATOM 1714 C CA . GLN B 1 25 ? -12.836 9.477 25.781 1 28.62 25 GLN B CA 1
ATOM 1715 C C . GLN B 1 25 ? -11.453 10.117 25.703 1 28.62 25 GLN B C 1
ATOM 1717 O O . GLN B 1 25 ? -10.523 9.531 25.156 1 28.62 25 GLN B O 1
ATOM 1722 N N . SER B 1 26 ? -11.289 11.414 26.141 1 27.48 26 SER B N 1
ATOM 1723 C CA . SER B 1 26 ? -10 12.07 25.938 1 27.48 26 SER B CA 1
ATOM 1724 C C . SER B 1 26 ? -8.945 11.508 26.891 1 27.48 26 SER B C 1
ATOM 1726 O O . SER B 1 26 ? -7.754 11.508 26.578 1 27.48 26 SER B O 1
ATOM 1728 N N . GLN B 1 27 ? -9.367 11.148 28.125 1 24.95 27 GLN B N 1
ATOM 1729 C CA . GLN B 1 27 ? -8.359 10.875 29.141 1 24.95 27 GLN B CA 1
ATOM 1730 C C . GLN B 1 27 ? -7.66 9.547 28.891 1 24.95 27 GLN B C 1
ATOM 1732 O O . GLN B 1 27 ? -6.488 9.375 29.219 1 24.95 27 GLN B O 1
ATOM 1737 N N . LYS B 1 28 ? -8.453 8.5 28.531 1 29.64 28 LYS B N 1
ATOM 1738 C CA . LYS B 1 28 ? -7.801 7.199 28.422 1 29.64 28 LYS B CA 1
ATOM 1739 C C . LYS B 1 28 ? -6.754 7.199 27.312 1 29.64 28 LYS B C 1
ATOM 1741 O O . LYS B 1 28 ? -5.91 6.305 27.234 1 29.64 28 LYS B O 1
ATOM 1746 N N . ALA B 1 29 ? -6.922 8.008 26.297 1 28.3 29 ALA B N 1
ATOM 1747 C CA . ALA B 1 29 ? -5.883 8.008 25.281 1 28.3 29 ALA B CA 1
ATOM 1748 C C . ALA B 1 29 ? -4.57 8.57 25.828 1 28.3 29 ALA B C 1
ATOM 1750 O O . ALA B 1 29 ? -3.498 8.289 25.297 1 28.3 29 ALA B O 1
ATOM 1751 N N . ILE B 1 30 ? -4.562 9.344 26.969 1 29.5 30 ILE B N 1
ATOM 1752 C CA . ILE B 1 30 ? -3.322 9.883 27.5 1 29.5 30 ILE B CA 1
ATOM 1753 C C . ILE B 1 30 ? -2.553 8.789 28.234 1 29.5 30 ILE B C 1
ATOM 1755 O O . ILE B 1 30 ? -1.319 8.781 28.234 1 29.5 30 ILE B O 1
ATOM 1759 N N . ALA B 1 31 ? -3.236 7.895 28.984 1 29.16 31 ALA B N 1
ATOM 1760 C CA . ALA B 1 31 ? -2.52 7.02 29.922 1 29.16 31 ALA B CA 1
ATOM 1761 C C . ALA B 1 31 ? -1.751 5.938 29.156 1 29.16 31 ALA B C 1
ATOM 1763 O O . ALA B 1 31 ? -0.803 5.355 29.703 1 29.16 31 ALA B O 1
ATOM 1764 N N . ALA B 1 32 ? -2.295 5.43 28.125 1 26.94 32 ALA B N 1
ATOM 1765 C CA . ALA B 1 32 ? -1.544 4.336 27.516 1 26.94 32 ALA B CA 1
ATOM 1766 C C . ALA B 1 32 ? -0.25 4.84 26.891 1 26.94 32 ALA B C 1
ATOM 1768 O O . ALA B 1 32 ? 0.332 4.172 26.031 1 26.94 32 ALA B O 1
ATOM 1769 N N . ALA B 1 33 ? 0.251 6.07 27.156 1 29.31 33 ALA B N 1
ATOM 1770 C CA . ALA B 1 33 ? 1.6 6.523 26.828 1 29.31 33 ALA B CA 1
ATOM 1771 C C . ALA B 1 33 ? 2.652 5.582 27.406 1 29.31 33 ALA B C 1
ATOM 1773 O O . ALA B 1 33 ? 3.109 5.777 28.531 1 29.31 33 ALA B O 1
ATOM 1774 N N . GLN B 1 34 ? 2.373 4.309 27.562 1 27.61 34 GLN B N 1
ATOM 1775 C CA . GLN B 1 34 ? 3.439 3.457 28.078 1 27.61 34 GLN B CA 1
ATOM 1776 C C . GLN B 1 34 ? 4.781 3.811 27.438 1 27.61 34 GLN B C 1
ATOM 1778 O O . GLN B 1 34 ? 4.82 4.441 26.375 1 27.61 34 GLN B O 1
ATOM 1783 N N . GLU B 1 35 ? 5.914 3.209 28 1 32.16 35 GLU B N 1
ATOM 1784 C CA . GLU B 1 35 ? 7.344 3.4 27.781 1 32.16 35 GLU B CA 1
ATOM 1785 C C . GLU B 1 35 ? 7.695 3.268 26.297 1 32.16 35 GLU B C 1
ATOM 1787 O O . GLU B 1 35 ? 7.867 2.156 25.797 1 32.16 35 GLU B O 1
ATOM 1792 N N . HIS B 1 36 ? 7.027 3.811 25.5 1 33.16 36 HIS B N 1
ATOM 1793 C CA . HIS B 1 36 ? 7.625 3.764 24.172 1 33.16 36 HIS B CA 1
ATOM 1794 C C . HIS B 1 36 ? 9.078 4.23 24.203 1 33.16 36 HIS B C 1
ATOM 1796 O O . HIS B 1 36 ? 9.414 5.176 24.922 1 33.16 36 HIS B O 1
ATOM 1802 N N . PRO B 1 37 ? 10.047 3.391 23.938 1 31.53 37 PRO B N 1
ATOM 1803 C CA . PRO B 1 37 ? 11.414 3.918 24.016 1 31.53 37 PRO B CA 1
ATOM 1804 C C . PRO B 1 37 ? 11.523 5.34 23.469 1 31.53 37 PRO B C 1
ATOM 1806 O O . PRO B 1 37 ? 10.867 5.68 22.484 1 31.53 37 PRO B O 1
ATOM 1809 N N . LYS B 1 38 ? 11.781 6.227 24.375 1 34.66 38 LYS B N 1
ATOM 1810 C CA . LYS B 1 38 ? 12.148 7.582 23.969 1 34.66 38 LYS B CA 1
ATOM 1811 C C . LYS B 1 38 ? 12.883 7.582 22.625 1 34.66 38 LYS B C 1
ATOM 1813 O O . LYS B 1 38 ? 13.984 7.047 22.531 1 34.66 38 LYS B O 1
ATOM 1818 N N . LEU B 1 39 ? 12.125 7.516 21.609 1 36.34 39 LEU B N 1
ATOM 1819 C CA . LEU B 1 39 ? 12.805 7.68 20.312 1 36.34 39 LEU B CA 1
ATOM 1820 C C . LEU B 1 39 ? 13.703 8.906 20.328 1 36.34 39 LEU B C 1
ATOM 1822 O O . LEU B 1 39 ? 13.266 10 20.688 1 36.34 39 LEU B O 1
ATOM 1826 N N . GLU B 1 40 ? 14.953 8.695 20.609 1 35.53 40 GLU B N 1
ATOM 1827 C CA . GLU B 1 40 ? 15.805 9.852 20.359 1 35.53 40 GLU B CA 1
ATOM 1828 C C . GLU B 1 40 ? 15.367 10.609 19.109 1 35.53 40 GLU B C 1
ATOM 1830 O O . GLU B 1 40 ? 14.836 10.008 18.172 1 35.53 40 GLU B O 1
ATOM 1835 N N . PRO B 1 41 ? 15.281 11.805 19.312 1 35.5 41 PRO B N 1
ATOM 1836 C CA . PRO B 1 41 ? 15.164 12.586 18.078 1 35.5 41 PRO B CA 1
ATOM 1837 C C . PRO B 1 41 ? 15.992 12.008 16.938 1 35.5 41 PRO B C 1
ATOM 1839 O O . PRO B 1 41 ? 17.188 11.727 17.109 1 35.5 41 PRO B O 1
ATOM 1842 N N . GLY B 1 42 ? 15.383 11.492 15.844 1 38.41 42 GLY B N 1
ATOM 1843 C CA . GLY B 1 42 ? 16.062 10.828 14.734 1 38.41 42 GLY B CA 1
ATOM 1844 C C . GLY B 1 42 ? 15.852 9.328 14.727 1 38.41 42 GLY B C 1
ATOM 1845 O O . GLY B 1 42 ? 16.484 8.617 13.93 1 38.41 42 GLY B O 1
ATOM 1846 N N . SER B 1 43 ? 15.516 8.883 15.852 1 38.84 43 SER B N 1
ATOM 1847 C CA . SER B 1 43 ? 15.445 7.43 15.906 1 38.84 43 SER B CA 1
ATOM 1848 C C . SER B 1 43 ? 14.297 6.895 15.062 1 38.84 43 SER B C 1
ATOM 1850 O O . SER B 1 43 ? 13.148 7.281 15.258 1 38.84 43 SER B O 1
ATOM 1852 N N . TYR B 1 44 ? 14.648 6.629 13.883 1 45.19 44 TYR B N 1
ATOM 1853 C CA . TYR B 1 44 ? 13.945 5.867 12.859 1 45.19 44 TYR B CA 1
ATOM 1854 C C . TYR B 1 44 ? 13.469 4.527 13.406 1 45.19 44 TYR B C 1
ATOM 1856 O O . TYR B 1 44 ? 14.156 3.902 14.219 1 45.19 44 TYR B O 1
ATOM 1864 N N . TYR B 1 45 ? 12.234 4.434 13.664 1 45.12 45 TYR B N 1
ATOM 1865 C CA . TYR B 1 45 ? 11.664 3.174 14.117 1 45.12 45 TYR B CA 1
ATOM 1866 C C . TYR B 1 45 ? 12.102 2.02 13.227 1 45.12 45 TYR B C 1
ATOM 1868 O O . TYR B 1 45 ? 11.828 2.016 12.023 1 45.12 45 TYR B O 1
ATOM 1876 N N . LYS B 1 46 ? 13.211 1.433 13.539 1 48.16 46 LYS B N 1
ATOM 1877 C CA . LYS B 1 46 ? 13.734 0.292 12.789 1 48.16 46 LYS B CA 1
ATOM 1878 C C . LYS B 1 46 ? 12.906 -0.962 13.055 1 48.16 46 LYS B C 1
ATOM 1880 O O . LYS B 1 46 ? 13.109 -1.991 12.406 1 48.16 46 LYS B O 1
ATOM 1885 N N . ASN B 1 47 ? 11.93 -0.874 13.992 1 47.59 47 ASN B N 1
ATOM 1886 C CA . ASN B 1 47 ? 11.422 -2.146 14.492 1 47.59 47 ASN B CA 1
ATOM 1887 C C . ASN B 1 47 ? 10.258 -2.66 13.641 1 47.59 47 ASN B C 1
ATOM 1889 O O . ASN B 1 47 ? 9.336 -1.909 13.328 1 47.59 47 ASN B O 1
ATOM 1893 N N . VAL B 1 48 ? 10.422 -3.857 13.094 1 54.47 48 VAL B N 1
ATOM 1894 C CA . VAL B 1 48 ? 9.438 -4.625 12.336 1 54.47 48 VAL B CA 1
ATOM 1895 C C . VAL B 1 48 ? 8.109 -4.656 13.086 1 54.47 48 VAL B C 1
ATOM 1897 O O . VAL B 1 48 ? 7.043 -4.621 12.477 1 54.47 48 VAL B O 1
ATOM 1900 N N . ASN B 1 49 ? 8.094 -4.574 14.438 1 59.72 49 ASN B N 1
ATOM 1901 C CA . ASN B 1 49 ? 6.883 -4.684 15.25 1 59.72 49 ASN B CA 1
ATOM 1902 C C . ASN B 1 49 ? 6.418 -3.32 15.75 1 59.72 49 ASN B C 1
ATOM 1904 O O . ASN B 1 49 ? 5.734 -3.23 16.766 1 59.72 49 ASN B O 1
ATOM 1908 N N . TYR B 1 50 ? 6.754 -2.398 15.023 1 65.38 50 TYR B N 1
ATOM 1909 C CA . TYR B 1 50 ? 6.418 -1.048 15.453 1 65.38 50 TYR B CA 1
ATOM 1910 C C . TYR B 1 50 ? 4.938 -0.758 15.242 1 65.38 50 TYR B C 1
ATOM 1912 O O . TYR B 1 50 ? 4.406 -0.985 14.148 1 65.38 50 TYR B O 1
ATOM 1920 N N . VAL B 1 51 ? 4.27 -0.449 16.344 1 76.31 51 VAL B N 1
ATOM 1921 C CA . VAL B 1 51 ? 2.92 0.099 16.266 1 76.31 51 VAL B CA 1
ATOM 1922 C C . VAL B 1 51 ? 2.959 1.604 16.516 1 76.31 51 VAL B C 1
ATOM 1924 O O . VAL B 1 51 ? 3.305 2.049 17.625 1 76.31 51 VAL B O 1
ATOM 1927 N N . PRO B 1 52 ? 2.717 2.287 15.539 1 85.38 52 PRO B N 1
ATOM 1928 C CA . PRO B 1 52 ? 2.73 3.738 15.742 1 85.38 52 PRO B CA 1
ATOM 1929 C C . PRO B 1 52 ? 1.68 4.203 16.75 1 85.38 52 PRO B C 1
ATOM 1931 O O . PRO B 1 52 ? 0.582 3.646 16.797 1 85.38 52 PRO B O 1
ATOM 1934 N N . PRO B 1 53 ? 2.076 5.215 17.578 1 89.62 53 PRO B N 1
ATOM 1935 C CA . PRO B 1 53 ? 1.087 5.742 18.531 1 89.62 53 PRO B CA 1
ATOM 1936 C C . PRO B 1 53 ? -0.06 6.473 17.828 1 89.62 53 PRO B C 1
ATOM 1938 O O . PRO B 1 53 ? 0.108 6.973 16.719 1 89.62 53 PRO B O 1
ATOM 1941 N N . ASP B 1 54 ? -1.153 6.613 18.547 1 90.81 54 ASP B N 1
ATOM 1942 C CA . ASP B 1 54 ? -2.334 7.281 18.016 1 90.81 54 ASP B CA 1
ATOM 1943 C C . ASP B 1 54 ? -2.068 8.773 17.781 1 90.81 54 ASP B C 1
ATOM 1945 O O . ASP B 1 54 ? -2.576 9.359 16.828 1 90.81 54 ASP B O 1
ATOM 1949 N N . ILE B 1 55 ? -1.25 9.297 18.672 1 93.06 55 ILE B N 1
ATOM 1950 C CA . ILE B 1 55 ? -0.871 10.695 18.547 1 93.06 55 ILE B CA 1
ATOM 1951 C C . ILE B 1 55 ? 0.579 10.797 18.078 1 93.06 55 ILE B C 1
ATOM 1953 O O . ILE B 1 55 ? 1.451 10.086 18.578 1 93.06 55 ILE B O 1
ATOM 1957 N N . PRO B 1 56 ? 0.779 11.688 17.125 1 94.06 56 PRO B N 1
ATOM 1958 C CA . PRO B 1 56 ? 2.164 11.805 16.656 1 94.06 56 PRO B CA 1
ATOM 1959 C C . PRO B 1 56 ? 3.127 12.203 17.781 1 94.06 56 PRO B C 1
ATOM 1961 O O . PRO B 1 56 ? 2.809 13.07 18.594 1 94.06 56 PRO B O 1
ATOM 1964 N N . PRO B 1 57 ? 4.246 11.555 17.75 1 91.62 57 PRO B N 1
ATOM 1965 C CA . PRO B 1 57 ? 5.203 11.789 18.844 1 91.62 57 PRO B CA 1
ATOM 1966 C C . PRO B 1 57 ? 6.129 12.969 18.562 1 91.62 57 PRO B C 1
ATOM 1968 O O . PRO B 1 57 ? 7.348 12.805 18.5 1 91.62 57 PRO B O 1
ATOM 1971 N N . VAL B 1 58 ? 5.57 14.133 18.469 1 94.44 58 VAL B N 1
ATOM 1972 C CA . VAL B 1 58 ? 6.309 15.375 18.25 1 94.44 58 VAL B CA 1
ATOM 1973 C C . VAL B 1 58 ? 6 16.359 19.375 1 94.44 58 VAL B C 1
ATOM 1975 O O . VAL B 1 58 ? 5.113 17.203 19.25 1 94.44 58 VAL B O 1
ATOM 1978 N N . PRO B 1 59 ? 6.809 16.406 20.391 1 93.19 59 PRO B N 1
ATOM 1979 C CA . PRO B 1 59 ? 6.508 17.219 21.562 1 93.19 59 PRO B CA 1
ATOM 1980 C C . PRO B 1 59 ? 6.348 18.703 21.25 1 93.19 59 PRO B C 1
ATOM 1982 O O . PRO B 1 59 ? 5.484 19.375 21.812 1 93.19 59 PRO B O 1
ATOM 1985 N N . SER B 1 60 ? 7.09 19.203 20.344 1 94.69 60 SER B N 1
ATOM 1986 C CA . SER B 1 60 ? 7.133 20.641 20.062 1 94.69 60 SER B CA 1
ATOM 1987 C C . SER B 1 60 ? 5.82 21.125 19.469 1 94.69 60 SER B C 1
ATOM 1989 O O . SER B 1 60 ? 5.539 22.328 19.453 1 94.69 60 SER B O 1
ATOM 1991 N N . ILE B 1 61 ? 5.023 20.156 19.016 1 95.94 61 ILE B N 1
ATOM 1992 C CA . ILE B 1 61 ? 3.812 20.656 18.375 1 95.94 61 ILE B CA 1
ATOM 1993 C C . ILE B 1 61 ? 2.586 20.031 19.047 1 95.94 61 ILE B C 1
ATOM 1995 O O . ILE B 1 61 ? 1.478 20.109 18.5 1 95.94 61 ILE B O 1
ATOM 1999 N N . GLN B 1 62 ? 2.762 19.406 20.062 1 94.5 62 GLN B N 1
ATOM 2000 C CA . GLN B 1 62 ? 1.657 18.734 20.734 1 94.5 62 GLN B CA 1
ATOM 2001 C C . GLN B 1 62 ? 0.525 19.719 21.047 1 94.5 62 GLN B C 1
ATOM 2003 O O . GLN B 1 62 ? -0.65 19.344 21 1 94.5 62 GLN B O 1
ATOM 2008 N N . HIS B 1 63 ? 0.855 20.906 21.406 1 94.75 63 HIS B N 1
ATOM 2009 C CA . HIS B 1 63 ? -0.123 21.938 21.75 1 94.75 63 HIS B CA 1
ATOM 2010 C C . HIS B 1 63 ? -0.949 22.344 20.531 1 94.75 63 HIS B C 1
ATOM 2012 O O . HIS B 1 63 ? -2.004 22.969 20.688 1 94.75 63 HIS B O 1
ATOM 2018 N N . LEU B 1 64 ? -0.484 22 19.375 1 96.56 64 LEU B N 1
ATOM 2019 C CA . LEU B 1 64 ? -1.162 22.391 18.141 1 96.56 64 LEU B CA 1
ATOM 2020 C C . LEU B 1 64 ? -2.172 21.328 17.719 1 96.56 64 LEU B C 1
ATOM 2022 O O . LEU B 1 64 ? -3.008 21.562 16.844 1 96.56 64 LEU B O 1
ATOM 2026 N N . ILE B 1 65 ? -2.098 20.188 18.312 1 95.31 65 ILE B N 1
ATOM 2027 C CA . ILE B 1 65 ? -2.895 19.062 17.828 1 95.31 65 ILE B CA 1
ATOM 2028 C C . ILE B 1 65 ? -4.223 19.016 18.578 1 95.31 65 ILE B C 1
ATOM 2030 O O . ILE B 1 65 ? -4.25 18.734 19.781 1 95.31 65 ILE B O 1
ATOM 2034 N N . GLN B 1 66 ? -5.273 19.312 17.984 1 87.06 66 GLN B N 1
ATOM 2035 C CA . GLN B 1 66 ? -6.621 19.297 18.547 1 87.06 66 GLN B CA 1
ATOM 2036 C C . GLN B 1 66 ? -7.348 18 18.203 1 87.06 66 GLN B C 1
ATOM 2038 O O . GLN B 1 66 ? -7.711 17.234 19.109 1 87.06 66 GLN B O 1
ATOM 2043 N N . ILE B 1 67 ? -7.668 17.844 16.953 1 93.31 67 ILE B N 1
ATOM 2044 C CA . ILE B 1 67 ? -8.25 16.625 16.391 1 93.31 67 ILE B CA 1
ATOM 2045 C C . ILE B 1 67 ? -7.227 15.938 15.484 1 93.31 67 ILE B C 1
ATOM 2047 O O . ILE B 1 67 ? -6.605 16.578 14.641 1 93.31 67 ILE B O 1
ATOM 2051 N N . CYS B 1 68 ? -7.035 14.609 15.781 1 96.88 68 CYS B N 1
ATOM 2052 C CA . CYS B 1 68 ? -5.988 13.914 15.047 1 96.88 68 CYS B CA 1
ATOM 2053 C C . CYS B 1 68 ? -6.477 12.555 14.562 1 96.88 68 CYS B C 1
ATOM 2055 O O . CYS B 1 68 ? -7.262 11.891 15.242 1 96.88 68 CYS B O 1
ATOM 2057 N N . SER B 1 69 ? -6.047 12.195 13.469 1 97.56 69 SER B N 1
ATOM 2058 C CA . SER B 1 69 ? -6.336 10.859 12.945 1 97.56 69 SER B CA 1
ATOM 2059 C C . SER B 1 69 ? -5.508 9.797 13.656 1 97.56 69 SER B C 1
ATOM 2061 O O . SER B 1 69 ? -4.484 10.109 14.273 1 97.56 69 SER B O 1
ATOM 2063 N N . LYS B 1 70 ? -5.98 8.531 13.523 1 95.31 70 LYS B N 1
ATOM 2064 C CA . LYS B 1 70 ? -5.043 7.441 13.766 1 95.31 70 LYS B CA 1
ATOM 2065 C C . LYS B 1 70 ? -3.916 7.445 12.734 1 95.31 70 LYS B C 1
ATOM 2067 O O . LYS B 1 70 ? -4.082 7.965 11.633 1 95.31 70 LYS B O 1
ATOM 2072 N N . PRO B 1 71 ? -2.791 6.859 13.109 1 95.88 71 PRO B N 1
ATOM 2073 C CA . PRO B 1 71 ? -1.693 6.801 12.141 1 95.88 71 PRO B CA 1
ATOM 2074 C C . PRO B 1 71 ? -1.965 5.82 11 1 95.88 71 PRO B C 1
ATOM 2076 O O . PRO B 1 71 ? -2.736 4.871 11.172 1 95.88 71 PRO B O 1
ATOM 2079 N N . PHE B 1 72 ? -1.355 6.086 9.867 1 94 72 PHE B N 1
ATOM 2080 C CA . PHE B 1 72 ? -1.339 5.129 8.766 1 94 72 PHE B CA 1
ATOM 2081 C C . PHE B 1 72 ? 0.019 5.125 8.07 1 94 72 PHE B C 1
ATOM 2083 O O . PHE B 1 72 ? 0.719 6.141 8.055 1 94 72 PHE B O 1
ATOM 2090 N N . GLU B 1 73 ? 0.279 3.963 7.586 1 92.31 73 GLU B N 1
ATOM 2091 C CA . GLU B 1 73 ? 1.631 3.77 7.07 1 92.31 73 GLU B CA 1
ATOM 2092 C C . GLU B 1 73 ? 1.613 3.459 5.578 1 92.31 73 GLU B C 1
ATOM 2094 O O . GLU B 1 73 ? 0.65 2.879 5.07 1 92.31 73 GLU B O 1
ATOM 2099 N N . LYS B 1 74 ? 2.73 3.893 5.008 1 90.88 74 LYS B N 1
ATOM 2100 C CA . LYS B 1 74 ? 2.918 3.609 3.586 1 90.88 74 LYS B CA 1
ATOM 2101 C C . LYS B 1 74 ? 4.387 3.33 3.271 1 90.88 74 LYS B C 1
ATOM 2103 O O . LYS B 1 74 ? 5.273 4.051 3.732 1 90.88 74 LYS B O 1
ATOM 2108 N N . GLN B 1 75 ? 4.613 2.266 2.518 1 92.44 75 GLN B N 1
ATOM 2109 C CA . GLN B 1 75 ? 5.934 2.111 1.913 1 92.44 75 GLN B CA 1
ATOM 2110 C C . GLN B 1 75 ? 6.105 3.053 0.724 1 92.44 75 GLN B C 1
ATOM 2112 O O . GLN B 1 75 ? 5.199 3.191 -0.101 1 92.44 75 GLN B O 1
ATOM 2117 N N . LEU B 1 76 ? 7.289 3.648 0.683 1 95.19 76 LEU B N 1
ATOM 2118 C CA . LEU B 1 76 ? 7.527 4.594 -0.402 1 95.19 76 LEU B CA 1
ATOM 2119 C C . LEU B 1 76 ? 7.777 3.865 -1.717 1 95.19 76 LEU B C 1
ATOM 2121 O O . LEU B 1 76 ? 8.578 2.93 -1.77 1 95.19 76 LEU B O 1
ATOM 2125 N N . ALA B 1 77 ? 7.074 4.316 -2.744 1 93 77 ALA B N 1
ATOM 2126 C CA . ALA B 1 77 ? 7.312 3.861 -4.113 1 93 77 ALA B CA 1
ATOM 2127 C C . ALA B 1 77 ? 8.219 4.832 -4.867 1 93 77 ALA B C 1
ATOM 2129 O O . ALA B 1 77 ? 8.508 5.926 -4.375 1 93 77 ALA B O 1
ATOM 2130 N N . LYS B 1 78 ? 8.617 4.453 -6.031 1 91.75 78 LYS B N 1
ATOM 2131 C CA . LYS B 1 78 ? 9.516 5.273 -6.836 1 91.75 78 LYS B CA 1
ATOM 2132 C C . LYS B 1 78 ? 8.93 6.66 -7.078 1 91.75 78 LYS B C 1
ATOM 2134 O O . LYS B 1 78 ? 9.602 7.672 -6.883 1 91.75 78 LYS B O 1
ATOM 2139 N N . ASN B 1 79 ? 7.652 6.766 -7.438 1 90.75 79 ASN B N 1
ATOM 2140 C CA . ASN B 1 79 ? 7.023 8.047 -7.734 1 90.75 79 ASN B CA 1
ATOM 2141 C C . ASN B 1 79 ? 6.891 8.914 -6.484 1 90.75 79 ASN B C 1
ATOM 2143 O O . ASN B 1 79 ? 6.871 10.141 -6.574 1 90.75 79 ASN B O 1
ATOM 2147 N N . ASP B 1 80 ? 6.824 8.281 -5.348 1 95.06 80 ASP B N 1
ATOM 2148 C CA . ASP B 1 80 ? 6.754 9.023 -4.094 1 95.06 80 ASP B CA 1
ATOM 2149 C C . ASP B 1 80 ? 8.023 9.852 -3.875 1 95.06 80 ASP B C 1
ATOM 2151 O O . ASP B 1 80 ? 7.965 10.945 -3.309 1 95.06 80 ASP B O 1
ATOM 2155 N N . VAL B 1 81 ? 9.07 9.273 -4.266 1 96 81 VAL B N 1
ATOM 2156 C CA . VAL B 1 81 ? 10.359 9.898 -3.977 1 96 81 VAL B CA 1
ATOM 2157 C C . VAL B 1 81 ? 10.727 10.875 -5.094 1 96 81 VAL B C 1
ATOM 2159 O O . VAL B 1 81 ? 11.336 11.914 -4.844 1 96 81 VAL B O 1
ATOM 2162 N N . THR B 1 82 ? 10.297 10.57 -6.293 1 94.19 82 THR B N 1
ATOM 2163 C CA . THR B 1 82 ? 10.75 11.375 -7.422 1 94.19 82 THR B CA 1
ATOM 2164 C C . THR B 1 82 ? 9.727 12.461 -7.754 1 94.19 82 THR B C 1
ATOM 2166 O O . THR B 1 82 ? 10.055 13.445 -8.422 1 94.19 82 THR B O 1
ATOM 2169 N N . ARG B 1 83 ? 8.492 12.305 -7.336 1 93.31 83 ARG B N 1
ATOM 2170 C CA . ARG B 1 83 ? 7.461 13.242 -7.762 1 93.31 83 ARG B CA 1
ATOM 2171 C C . ARG B 1 83 ? 6.656 13.75 -6.57 1 93.31 83 ARG B C 1
ATOM 2173 O O . ARG B 1 83 ? 6.855 14.875 -6.117 1 93.31 83 ARG B O 1
ATOM 2180 N N . GLU B 1 84 ? 5.781 12.953 -6.066 1 95.88 84 GLU B N 1
ATOM 2181 C CA . GLU B 1 84 ? 4.848 13.312 -5.008 1 95.88 84 GLU B CA 1
ATOM 2182 C C . GLU B 1 84 ? 4.512 12.109 -4.133 1 95.88 84 GLU B C 1
ATOM 2184 O O . GLU B 1 84 ? 4.551 10.969 -4.602 1 95.88 84 GLU B O 1
ATOM 2189 N N . LEU B 1 85 ? 4.156 12.438 -2.908 1 96.81 85 LEU B N 1
ATOM 2190 C CA . LEU B 1 85 ? 3.748 11.344 -2.031 1 96.81 85 LEU B CA 1
ATOM 2191 C C . LEU B 1 85 ? 2.305 10.938 -2.307 1 96.81 85 LEU B C 1
ATOM 2193 O O . LEU B 1 85 ? 1.37 11.625 -1.898 1 96.81 85 LEU B O 1
ATOM 2197 N N . ARG B 1 86 ? 2.197 9.781 -2.889 1 94.25 86 ARG B N 1
ATOM 2198 C CA . ARG B 1 86 ? 0.86 9.273 -3.178 1 94.25 86 ARG B CA 1
ATOM 2199 C C . ARG B 1 86 ? 0.281 8.539 -1.973 1 94.25 86 ARG B C 1
ATOM 2201 O O . ARG B 1 86 ? 0.979 7.762 -1.317 1 94.25 86 ARG B O 1
ATOM 2208 N N . LEU B 1 87 ? -0.988 8.906 -1.725 1 95.44 87 LEU B N 1
ATOM 2209 C CA . LEU B 1 87 ? -1.693 8.281 -0.607 1 95.44 87 LEU B CA 1
ATOM 2210 C C . LEU B 1 87 ? -2.74 7.293 -1.107 1 95.44 87 LEU B C 1
ATOM 2212 O O . LEU B 1 87 ? -3.395 7.539 -2.123 1 95.44 87 LEU B O 1
ATOM 2216 N N . LYS B 1 88 ? -2.877 6.23 -0.416 1 92.12 88 LYS B N 1
ATOM 2217 C CA . LYS B 1 88 ? -3.891 5.238 -0.763 1 92.12 88 LYS B CA 1
ATOM 2218 C C . LYS B 1 88 ? -5.297 5.785 -0.536 1 92.12 88 LYS B C 1
ATOM 2220 O O . LYS B 1 88 ? -5.547 6.473 0.457 1 92.12 88 LYS B O 1
ATOM 2225 N N . ASP B 1 89 ? -6.176 5.332 -1.374 1 90.44 89 ASP B N 1
ATOM 2226 C CA . ASP B 1 89 ? -7.555 5.809 -1.31 1 90.44 89 ASP B CA 1
ATOM 2227 C C . ASP B 1 89 ? -8.195 5.457 0.031 1 90.44 89 ASP B C 1
ATOM 2229 O O . ASP B 1 89 ? -8.867 6.293 0.644 1 90.44 89 ASP B O 1
ATOM 2233 N N . CYS B 1 90 ? -7.996 4.312 0.492 1 91.5 90 CYS B N 1
ATOM 2234 C CA . CYS B 1 90 ? -8.609 3.855 1.732 1 91.5 90 CYS B CA 1
ATOM 2235 C C . CYS B 1 90 ? -8.117 4.668 2.922 1 91.5 90 CYS B C 1
ATOM 2237 O O . CYS B 1 90 ? -8.891 5 3.82 1 91.5 90 CYS B O 1
ATOM 2239 N N . ASP B 1 91 ? -6.883 5.016 2.912 1 94.38 91 ASP B N 1
ATOM 2240 C CA . ASP B 1 91 ? -6.316 5.816 3.994 1 94.38 91 ASP B CA 1
ATOM 2241 C C . ASP B 1 91 ? -6.879 7.234 3.977 1 94.38 91 ASP B C 1
ATOM 2243 O O . ASP B 1 91 ? -7.211 7.789 5.027 1 94.38 91 ASP B O 1
ATOM 2247 N N . VAL B 1 92 ? -6.945 7.742 2.83 1 95.25 92 VAL B N 1
ATOM 2248 C CA . VAL B 1 92 ? -7.473 9.102 2.703 1 95.25 92 VAL B CA 1
ATOM 2249 C C . VAL B 1 92 ? -8.914 9.141 3.203 1 95.25 92 VAL B C 1
ATOM 2251 O O . VAL B 1 92 ? -9.281 10.008 3.998 1 95.25 92 VAL B O 1
ATOM 2254 N N . GLU B 1 93 ? -9.68 8.211 2.768 1 91.69 93 GLU B N 1
ATOM 2255 C CA . GLU B 1 93 ? -11.086 8.148 3.143 1 91.69 93 GLU B CA 1
ATOM 2256 C C . GLU B 1 93 ? -11.25 7.996 4.652 1 91.69 93 GLU B C 1
ATOM 2258 O O . GLU B 1 93 ? -12.102 8.648 5.258 1 91.69 93 GLU B O 1
ATOM 2263 N N . THR B 1 94 ? -10.438 7.246 5.23 1 92.94 94 THR B N 1
ATOM 2264 C CA . THR B 1 94 ? -10.609 6.875 6.629 1 92.94 94 THR B CA 1
ATOM 2265 C C . THR B 1 94 ? -9.977 7.926 7.547 1 92.94 94 THR B C 1
ATOM 2267 O O . THR B 1 94 ? -10.523 8.242 8.602 1 92.94 94 THR B O 1
ATOM 2270 N N . HIS B 1 95 ? -8.867 8.508 7.113 1 96.38 95 HIS B N 1
ATOM 2271 C CA . HIS B 1 95 ? -8.07 9.242 8.086 1 96.38 95 HIS B CA 1
ATOM 2272 C C . HIS B 1 95 ? -8.039 10.734 7.762 1 96.38 95 HIS B C 1
ATOM 2274 O O . HIS B 1 95 ? -7.762 11.555 8.633 1 96.38 95 HIS B O 1
ATOM 2280 N N . ILE B 1 96 ? -8.328 11.102 6.539 1 97.19 96 ILE B N 1
ATOM 2281 C CA . ILE B 1 96 ? -8.078 12.484 6.152 1 97.19 96 ILE B CA 1
ATOM 2282 C C . ILE B 1 96 ? -9.406 13.188 5.867 1 97.19 96 ILE B C 1
ATOM 2284 O O . ILE B 1 96 ? -9.672 14.266 6.402 1 97.19 96 ILE B O 1
ATOM 2288 N N . LEU B 1 97 ? -10.25 12.523 5.18 1 95.31 97 LEU B N 1
ATOM 2289 C CA . LEU B 1 97 ? -11.484 13.164 4.734 1 95.31 97 LEU B CA 1
ATOM 2290 C C . LEU B 1 97 ? -12.344 13.586 5.922 1 95.31 97 LEU B C 1
ATOM 2292 O O . LEU B 1 97 ? -12.922 14.672 5.922 1 95.31 97 LEU B O 1
ATOM 22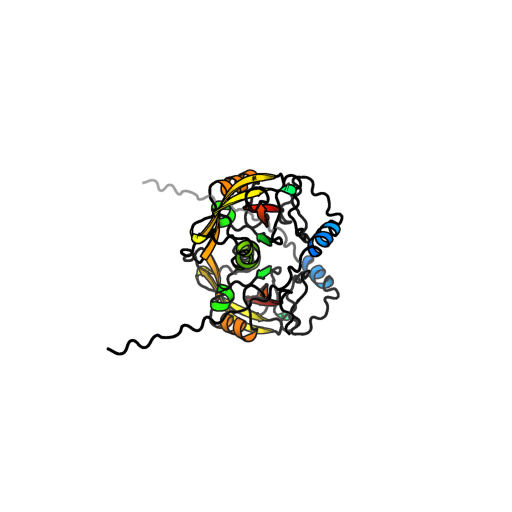96 N N . PRO B 1 98 ? -12.398 12.805 6.996 1 96.31 98 PRO B N 1
ATOM 2297 C CA . PRO B 1 98 ? -13.219 13.195 8.141 1 96.31 98 PRO B CA 1
ATOM 2298 C C . PRO B 1 98 ? -12.742 14.484 8.805 1 96.31 98 PRO B C 1
ATOM 2300 O O . PRO B 1 98 ? -13.469 15.086 9.594 1 96.31 98 PRO B O 1
ATOM 2303 N N . LEU B 1 99 ? -11.555 14.859 8.477 1 97.44 99 LEU B N 1
ATOM 2304 C CA . LEU B 1 99 ? -10.969 16.031 9.125 1 97.44 99 LEU B CA 1
ATOM 2305 C C . LEU B 1 99 ? -11.156 17.266 8.266 1 97.44 99 LEU B C 1
ATOM 2307 O O . LEU B 1 99 ? -10.836 18.375 8.695 1 97.44 99 LEU B O 1
ATOM 2311 N N . LEU B 1 100 ? -11.656 17.078 7.109 1 97 100 LEU B N 1
ATOM 2312 C CA . LEU B 1 100 ? -11.75 18.219 6.199 1 97 100 LEU B CA 1
ATOM 2313 C C . LEU B 1 100 ? -12.938 19.109 6.555 1 97 100 LEU B C 1
ATOM 2315 O O . LEU B 1 100 ? -14.008 18.594 6.922 1 97 100 LEU B O 1
ATOM 2319 N N . ASN B 1 101 ? -12.695 20.375 6.395 1 95.31 101 ASN B N 1
ATOM 2320 C CA . ASN B 1 101 ? -13.797 21.328 6.473 1 95.31 101 ASN B CA 1
ATOM 2321 C C . ASN B 1 101 ? -14.586 21.375 5.168 1 95.31 101 ASN B C 1
ATOM 2323 O O . ASN B 1 101 ? -14.047 21.094 4.098 1 95.31 101 ASN B O 1
ATOM 2327 N N . PRO B 1 102 ? -15.828 21.812 5.262 1 93.94 102 PRO B N 1
ATOM 2328 C CA . PRO B 1 102 ? -16.672 21.875 4.062 1 93.94 102 PRO B CA 1
ATOM 2329 C C . PRO B 1 102 ? -16.062 22.75 2.963 1 93.94 102 PRO B C 1
ATOM 2331 O O . PRO B 1 102 ? -16.281 22.484 1.776 1 93.94 102 PRO B O 1
ATOM 2334 N N . SER B 1 103 ? -15.312 23.672 3.377 1 94.75 103 SER B N 1
ATOM 2335 C CA . SER B 1 103 ? -14.734 24.594 2.398 1 94.75 103 SER B CA 1
ATOM 2336 C C . SER B 1 103 ? -13.492 24 1.741 1 94.75 103 SER B C 1
ATOM 2338 O O . SER B 1 103 ? -13 24.516 0.743 1 94.75 103 SER B O 1
ATOM 2340 N N . GLU B 1 104 ? -13 22.953 2.273 1 96.25 104 GLU B N 1
ATOM 2341 C CA . GLU B 1 104 ? -11.789 22.312 1.766 1 96.25 104 GLU B CA 1
ATOM 2342 C C . GLU B 1 104 ? -12.117 21.203 0.766 1 96.25 104 GLU B C 1
ATOM 2344 O O . GLU B 1 104 ? -12.766 20.219 1.117 1 96.25 104 GLU B O 1
ATOM 2349 N N . ASP B 1 105 ? -11.562 21.422 -0.453 1 93.75 105 ASP B N 1
ATOM 2350 C CA . ASP B 1 105 ? -11.781 20.469 -1.535 1 93.75 105 ASP B CA 1
ATOM 2351 C C . ASP B 1 105 ? -10.453 19.969 -2.104 1 93.75 105 ASP B C 1
ATOM 2353 O O . ASP B 1 105 ? -9.758 20.703 -2.811 1 93.75 105 ASP B O 1
ATOM 2357 N N . PRO B 1 106 ? -10.188 18.719 -1.869 1 93.56 106 PRO B N 1
ATOM 2358 C CA . PRO B 1 106 ? -8.914 18.203 -2.375 1 93.56 106 PRO B CA 1
ATOM 2359 C C . PRO B 1 106 ? -8.789 18.328 -3.891 1 93.56 106 PRO B C 1
ATOM 2361 O O . PRO B 1 106 ? -7.672 18.375 -4.418 1 93.56 106 PRO B O 1
ATOM 2364 N N . LYS B 1 107 ? -9.828 18.391 -4.598 1 91.44 107 LYS B N 1
ATOM 2365 C CA . LYS B 1 107 ? -9.773 18.531 -6.051 1 91.44 107 LYS B CA 1
ATOM 2366 C C . LYS B 1 107 ? -9.203 19.875 -6.457 1 91.44 107 LYS B C 1
ATOM 2368 O O . LYS B 1 107 ? -8.648 20.031 -7.547 1 91.44 107 LYS B O 1
ATOM 2373 N N . GLN B 1 108 ? -9.328 20.812 -5.578 1 92 108 GLN B N 1
ATOM 2374 C CA . GLN B 1 108 ? -8.797 22.141 -5.832 1 92 108 GLN B CA 1
ATOM 2375 C C . GLN B 1 108 ? -7.434 22.328 -5.168 1 92 108 GLN B C 1
ATOM 2377 O O . GLN B 1 108 ? -6.793 23.375 -5.336 1 92 108 GLN B O 1
ATOM 2382 N N . GLY B 1 109 ? -7.078 21.391 -4.473 1 95 109 GLY B N 1
ATOM 2383 C CA . GLY B 1 109 ? -5.84 21.516 -3.725 1 95 109 GLY B CA 1
ATOM 2384 C C . GLY B 1 109 ? -6.008 22.25 -2.404 1 95 109 GLY B C 1
ATOM 2385 O O . GLY B 1 109 ? -6.719 23.25 -2.33 1 95 109 GLY B O 1
ATOM 2386 N N . ILE B 1 110 ? -5.391 21.719 -1.407 1 96.88 110 ILE B N 1
ATOM 2387 C CA . ILE B 1 110 ? -5.391 22.312 -0.075 1 96.88 110 ILE B CA 1
ATOM 2388 C C . ILE B 1 110 ? -3.953 22.531 0.395 1 96.88 110 ILE B C 1
ATOM 2390 O O . ILE B 1 110 ? -3.188 21.578 0.53 1 96.88 110 ILE B O 1
ATOM 2394 N N . TRP B 1 111 ? -3.646 23.766 0.656 1 97.31 111 TRP B N 1
ATOM 2395 C CA . TRP B 1 111 ? -2.328 24.031 1.222 1 97.31 111 TRP B CA 1
ATOM 2396 C C . TRP B 1 111 ? -2.271 23.625 2.689 1 97.31 111 TRP B C 1
ATOM 2398 O O . TRP B 1 111 ? -3.156 23.969 3.475 1 97.31 111 TRP B O 1
ATOM 2408 N N . ILE B 1 112 ? -1.196 22.906 2.994 1 98.31 112 ILE B N 1
ATOM 2409 C CA . ILE B 1 112 ? -1.072 22.328 4.328 1 98.31 112 ILE B CA 1
ATOM 2410 C C . ILE B 1 112 ? 0.345 22.547 4.855 1 98.31 112 ILE B C 1
ATOM 2412 O O . ILE B 1 112 ? 1.248 22.906 4.094 1 98.31 112 ILE B O 1
ATOM 2416 N N . THR B 1 113 ? 0.437 22.344 6.137 1 98.44 113 THR B N 1
ATOM 2417 C CA . THR B 1 113 ? 1.742 22.25 6.781 1 98.44 113 THR B CA 1
ATOM 2418 C C . THR B 1 113 ? 2.029 20.812 7.219 1 98.44 113 THR B C 1
ATOM 2420 O O . THR B 1 113 ? 1.189 20.172 7.859 1 98.44 113 THR B O 1
ATOM 2423 N N . VAL B 1 114 ? 3.186 20.359 6.844 1 98.75 114 VAL B N 1
ATOM 2424 C CA . VAL B 1 114 ? 3.639 19.031 7.246 1 98.75 114 VAL B CA 1
ATOM 2425 C C . VAL B 1 114 ? 4.824 19.156 8.203 1 98.75 114 VAL B C 1
ATOM 2427 O O . VAL B 1 114 ? 5.762 19.906 7.938 1 98.75 114 VAL B O 1
ATOM 2430 N N . TYR B 1 115 ? 4.707 18.391 9.281 1 98.19 115 TYR B N 1
ATOM 2431 C CA . TYR B 1 115 ? 5.785 18.375 10.266 1 98.19 115 TYR B CA 1
ATOM 2432 C C . TYR B 1 115 ? 6.543 17.062 10.219 1 98.19 115 TYR B C 1
ATOM 2434 O O . TYR B 1 115 ? 5.941 15.992 10.047 1 98.19 115 TYR B O 1
ATOM 2442 N N . ASP B 1 116 ? 7.84 17.188 10.438 1 96.88 116 ASP B N 1
ATOM 2443 C CA . ASP B 1 116 ? 8.594 15.969 10.703 1 96.88 116 ASP B CA 1
ATOM 2444 C C . ASP B 1 116 ? 8.727 15.727 12.203 1 96.88 116 ASP B C 1
ATOM 2446 O O . ASP B 1 116 ? 8.133 16.438 13.016 1 96.88 116 ASP B O 1
ATOM 2450 N N . ILE B 1 117 ? 9.414 14.75 12.531 1 93.75 117 ILE B N 1
ATOM 2451 C CA . ILE B 1 117 ? 9.508 14.305 13.922 1 93.75 117 ILE B CA 1
ATOM 2452 C C . ILE B 1 117 ? 10.258 15.344 14.75 1 93.75 117 ILE B C 1
ATOM 2454 O O . ILE B 1 117 ? 10.109 15.391 15.977 1 93.75 117 ILE B O 1
ATOM 2458 N N . ALA B 1 118 ? 11.047 16.156 14.109 1 94.88 118 ALA B N 1
ATOM 2459 C CA . ALA B 1 118 ? 11.797 17.203 14.805 1 94.88 118 ALA B CA 1
ATOM 2460 C C . ALA B 1 118 ? 10.945 18.469 14.977 1 94.88 118 ALA B C 1
ATOM 2462 O O . ALA B 1 118 ? 11.344 19.406 15.664 1 94.88 118 ALA B O 1
ATOM 2463 N N . GLY B 1 119 ? 9.867 18.469 14.289 1 96.12 119 GLY B N 1
ATOM 2464 C CA . GLY B 1 119 ? 9 19.625 14.367 1 96.12 119 GLY B CA 1
ATOM 2465 C C . GLY B 1 119 ? 9.25 20.625 13.25 1 96.12 119 GLY B C 1
ATOM 2466 O O . GLY B 1 119 ? 8.656 21.703 13.234 1 96.12 119 GLY B O 1
ATOM 2467 N N . SER B 1 120 ? 10.164 20.25 12.344 1 97.25 120 SER B N 1
ATOM 2468 C CA . SER B 1 120 ? 10.383 21.109 11.18 1 97.25 120 SER B CA 1
ATOM 2469 C C . SER B 1 120 ? 9.156 21.141 10.281 1 97.25 120 SER B C 1
ATOM 2471 O O . SER B 1 120 ? 8.469 20.125 10.117 1 97.25 120 SER B O 1
ATOM 2473 N N . GLU B 1 121 ? 8.977 22.312 9.656 1 98.12 121 GLU B N 1
ATOM 2474 C CA . GLU B 1 121 ? 7.777 22.531 8.852 1 98.12 121 GLU B CA 1
ATOM 2475 C C . GLU B 1 121 ? 8.094 22.469 7.359 1 98.12 121 GLU B C 1
ATOM 2477 O O . GLU B 1 121 ? 9.125 22.984 6.918 1 98.12 121 GLU B O 1
ATOM 2482 N N . TYR B 1 122 ? 7.184 21.859 6.617 1 98.44 122 TYR B N 1
ATOM 2483 C CA . TYR B 1 122 ? 7.207 21.812 5.16 1 98.44 122 TYR B CA 1
ATOM 2484 C C . TYR B 1 122 ? 5.844 22.172 4.582 1 98.44 122 TYR B C 1
ATOM 2486 O O . TYR B 1 122 ? 4.848 21.5 4.852 1 98.44 122 TYR B O 1
ATOM 2494 N N . LYS B 1 123 ? 5.809 23.25 3.801 1 98.44 123 LYS B N 1
ATOM 2495 C CA . LYS B 1 123 ? 4.559 23.625 3.148 1 98.44 123 LYS B CA 1
ATOM 2496 C C . LYS B 1 123 ? 4.297 22.75 1.92 1 98.44 123 LYS B C 1
ATOM 2498 O O . LYS B 1 123 ? 5.18 22.594 1.07 1 98.44 123 LYS B O 1
ATOM 2503 N N . MET B 1 124 ? 3.086 22.156 1.947 1 98.12 124 MET B N 1
ATOM 2504 C CA . MET B 1 124 ? 2.705 21.266 0.848 1 98.12 124 MET B CA 1
ATOM 2505 C C . MET B 1 124 ? 1.253 21.5 0.444 1 98.12 124 MET B C 1
ATOM 2507 O O . MET B 1 124 ? 0.536 22.25 1.094 1 98.12 124 MET B O 1
ATOM 2511 N N . MET B 1 125 ? 0.953 20.875 -0.701 1 97.38 125 MET B N 1
ATOM 2512 C CA . MET B 1 125 ? -0.435 20.797 -1.15 1 97.38 125 MET B CA 1
ATOM 2513 C C . MET B 1 125 ? -0.957 19.375 -1.09 1 97.38 125 MET B C 1
ATOM 2515 O O . MET B 1 125 ? -0.3 18.453 -1.569 1 97.38 125 MET B O 1
ATOM 2519 N N . PHE B 1 126 ? -2.062 19.203 -0.427 1 97.81 126 PHE B N 1
ATOM 2520 C CA . PHE B 1 126 ? -2.836 17.969 -0.553 1 97.81 126 PHE B CA 1
ATOM 2521 C C . PHE B 1 126 ? -3.82 18.062 -1.713 1 97.81 126 PHE B C 1
ATOM 2523 O O . PHE B 1 126 ? -4.73 18.891 -1.694 1 97.81 126 PHE B O 1
ATOM 2530 N N . LYS B 1 127 ? -3.627 17.141 -2.666 1 94.69 127 LYS B N 1
ATOM 2531 C CA . LYS B 1 127 ? -4.449 17.234 -3.869 1 94.69 127 LYS B CA 1
ATOM 2532 C C . LYS B 1 127 ? -4.938 15.867 -4.32 1 94.69 127 LYS B C 1
ATOM 2534 O O . LYS B 1 127 ? -4.215 14.875 -4.207 1 94.69 127 LYS B O 1
ATOM 2539 N N . ALA B 1 128 ? -6.199 15.906 -4.719 1 89.25 128 ALA B N 1
ATOM 2540 C CA . ALA B 1 128 ? -6.789 14.742 -5.367 1 89.25 128 ALA B CA 1
ATOM 2541 C C . ALA B 1 128 ? -7.059 15.008 -6.844 1 89.25 128 ALA B C 1
ATOM 2543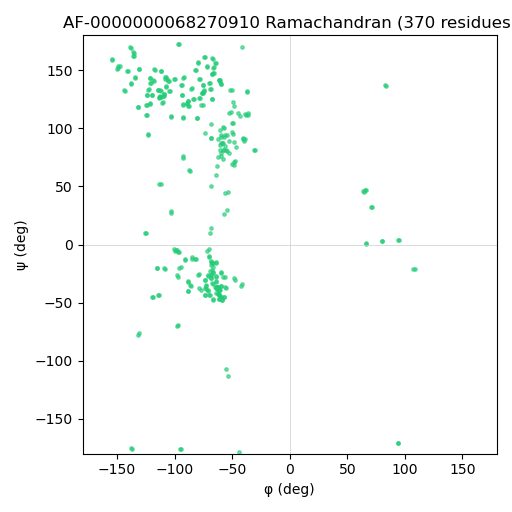 O O . ALA B 1 128 ? -7.586 16.062 -7.199 1 89.25 128 ALA B O 1
ATOM 2544 N N . THR B 1 129 ? -6.469 14.188 -7.664 1 77 129 THR B N 1
ATOM 2545 C CA . THR B 1 129 ? -6.715 14.398 -9.086 1 77 129 THR B CA 1
ATOM 2546 C C . THR B 1 129 ? -7.512 13.242 -9.68 1 77 129 THR B C 1
ATOM 2548 O O . THR B 1 129 ? -7.227 12.078 -9.398 1 77 129 THR B O 1
ATOM 2551 N N . ARG B 1 130 ? -8.602 13.609 -10.352 1 63.03 130 ARG B N 1
ATOM 2552 C CA . ARG B 1 130 ? -9.422 12.633 -11.062 1 63.03 130 ARG B CA 1
ATOM 2553 C C . ARG B 1 130 ? -8.727 12.156 -12.336 1 63.03 130 ARG B C 1
ATOM 2555 O O . ARG B 1 130 ? -8.945 11.031 -12.781 1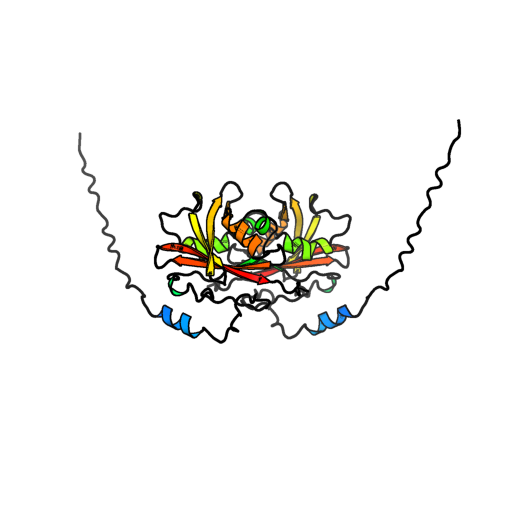 63.03 130 ARG B O 1
ATOM 2562 N N . VAL B 1 131 ? -7.98 12.984 -12.883 1 50.94 131 VAL B N 1
ATOM 2563 C CA . VAL B 1 131 ? -7.465 12.695 -14.219 1 50.94 131 VAL B CA 1
ATOM 2564 C C . VAL B 1 131 ? -6.559 11.461 -14.164 1 50.94 131 VAL B C 1
ATOM 2566 O O . VAL B 1 131 ? -6.527 10.672 -15.109 1 50.94 131 VAL B O 1
ATOM 2569 N N . ARG B 1 132 ? -5.996 11.391 -13.07 1 50 132 ARG B N 1
ATOM 2570 C CA . ARG B 1 132 ? -4.973 10.352 -13.086 1 50 132 ARG B CA 1
ATOM 2571 C C . ARG B 1 132 ? -5.348 9.203 -12.156 1 50 132 ARG B C 1
ATOM 2573 O O . ARG B 1 132 ? -4.574 8.844 -11.266 1 50 132 ARG B O 1
ATOM 2580 N N . ASN B 1 133 ? -6.484 8.789 -12.391 1 55.38 133 ASN B N 1
ATOM 2581 C CA . ASN B 1 133 ? -6.934 7.59 -11.68 1 55.38 133 ASN B CA 1
ATOM 2582 C C . ASN B 1 133 ? -7.184 7.875 -10.203 1 55.38 133 ASN B C 1
ATOM 2584 O O . ASN B 1 133 ? -6.852 7.055 -9.344 1 55.38 133 ASN B O 1
ATOM 2588 N N . ASN B 1 134 ? -7.605 9.086 -9.984 1 66.94 134 ASN B N 1
ATOM 2589 C CA . ASN B 1 134 ? -8.031 9.453 -8.641 1 66.94 134 ASN B CA 1
ATOM 2590 C C . ASN B 1 134 ? -6.871 9.422 -7.648 1 66.94 134 ASN B C 1
ATOM 2592 O O . ASN B 1 134 ? -6.98 8.82 -6.578 1 66.94 134 ASN B O 1
ATOM 2596 N N . ILE B 1 135 ? -5.852 10.016 -8.109 1 74.12 135 ILE B N 1
ATOM 2597 C CA . ILE B 1 135 ? -4.641 10.078 -7.301 1 74.12 135 ILE B CA 1
ATOM 2598 C C . ILE B 1 135 ? -4.812 11.117 -6.191 1 74.12 135 ILE B C 1
ATOM 2600 O O . ILE B 1 135 ? -5.305 12.219 -6.438 1 74.12 135 ILE B O 1
ATOM 2604 N N . GLN B 1 136 ? -4.516 10.727 -5.031 1 91.06 136 GLN B N 1
ATOM 2605 C CA . GLN B 1 136 ? -4.414 11.609 -3.873 1 91.06 136 GLN B CA 1
ATOM 2606 C C . GLN B 1 136 ? -2.975 11.695 -3.373 1 91.06 136 GLN B C 1
ATOM 2608 O O . GLN B 1 136 ? -2.32 10.672 -3.166 1 91.06 136 GLN B O 1
ATOM 2613 N N . ALA B 1 137 ? -2.502 12.961 -3.262 1 95.81 137 ALA B N 1
ATOM 2614 C CA . ALA B 1 137 ? -1.069 13.078 -3.006 1 95.81 137 ALA B CA 1
ATOM 2615 C C . ALA B 1 137 ? -0.753 14.328 -2.191 1 95.81 137 ALA B C 1
ATOM 2617 O O . ALA B 1 137 ? -1.512 15.297 -2.215 1 95.81 137 ALA B O 1
ATOM 2618 N N . LEU B 1 138 ? 0.311 14.258 -1.432 1 97.19 138 LEU B N 1
ATOM 2619 C CA . LEU B 1 138 ? 1.038 15.438 -0.971 1 97.19 138 LEU B CA 1
ATOM 2620 C C . LEU B 1 138 ? 2.111 15.844 -1.977 1 97.19 138 LEU B C 1
ATOM 2622 O O . LEU B 1 138 ? 2.973 15.039 -2.33 1 97.19 138 LEU B O 1
ATOM 2626 N N . THR B 1 139 ? 1.996 17.141 -2.42 1 94.44 139 THR B N 1
ATOM 2627 C CA . THR B 1 139 ? 2.834 17.531 -3.545 1 94.44 139 THR B CA 1
ATOM 2628 C C . THR B 1 139 ? 3.418 18.922 -3.312 1 94.44 139 THR B C 1
ATOM 2630 O O . THR B 1 139 ? 3.379 19.453 -2.193 1 94.44 139 THR B O 1
ATOM 2633 N N . SER B 1 140 ? 4.129 19.438 -4.309 1 92.38 140 SER B N 1
ATOM 2634 C CA . SER B 1 140 ? 4.781 20.734 -4.371 1 92.38 140 SER B CA 1
ATOM 2635 C C . SER B 1 140 ? 6.238 20.641 -3.932 1 92.38 140 SER B C 1
ATOM 2637 O O . SER B 1 140 ? 6.777 19.547 -3.768 1 92.38 140 SER B O 1
ATOM 2639 N N . VAL B 1 141 ? 6.84 21.797 -3.771 1 94.25 141 VAL B N 1
ATOM 2640 C CA . VAL B 1 141 ? 8.266 21.891 -3.479 1 94.25 141 VAL B CA 1
ATOM 2641 C C . VAL B 1 141 ? 8.531 21.422 -2.051 1 94.25 141 VAL B C 1
ATOM 2643 O O . VAL B 1 141 ? 9.594 20.859 -1.767 1 94.25 141 VAL B O 1
ATOM 2646 N N . GLY B 1 142 ? 7.602 21.516 -1.168 1 97.75 142 GLY B N 1
ATOM 2647 C CA . GLY B 1 142 ? 7.777 21.078 0.206 1 97.75 142 GLY B CA 1
ATOM 2648 C C . GLY B 1 142 ? 8.039 19.594 0.325 1 97.75 142 GLY B C 1
ATOM 2649 O O . GLY B 1 142 ? 8.844 19.156 1.161 1 97.75 142 GLY B O 1
ATOM 2650 N N . TRP B 1 143 ? 7.402 18.828 -0.52 1 98 143 TRP B N 1
ATOM 2651 C CA . TRP B 1 143 ? 7.645 17.391 -0.494 1 98 143 TRP B CA 1
ATOM 2652 C C . TRP B 1 143 ? 9.039 17.062 -1.022 1 98 143 TRP B C 1
ATOM 2654 O O . TRP B 1 143 ? 9.742 16.219 -0.459 1 98 143 TRP B O 1
ATOM 2664 N N . LYS B 1 144 ? 9.398 17.75 -2.006 1 97.44 144 LYS B N 1
ATOM 2665 C CA . LYS B 1 144 ? 10.734 17.531 -2.555 1 97.44 144 LYS B CA 1
ATOM 2666 C C . LYS B 1 144 ? 11.812 17.844 -1.521 1 97.44 144 LYS B C 1
ATOM 2668 O O . LYS B 1 144 ? 12.773 17.078 -1.364 1 97.44 144 LYS B O 1
ATOM 2673 N N . HIS B 1 145 ? 11.625 18.875 -0.856 1 98.06 145 HIS B N 1
ATOM 2674 C CA . HIS B 1 145 ? 12.562 19.25 0.202 1 98.06 145 HIS B CA 1
ATOM 2675 C C . HIS B 1 145 ? 12.57 18.203 1.315 1 98.06 145 HIS B C 1
ATOM 2677 O O . HIS B 1 145 ? 13.633 17.875 1.85 1 98.06 145 HIS B O 1
ATOM 2683 N N . PHE B 1 146 ? 11.43 17.75 1.643 1 98.19 146 PHE B N 1
ATOM 2684 C CA . PHE B 1 146 ? 11.305 16.719 2.672 1 98.19 146 PHE B CA 1
ATOM 2685 C C . PHE B 1 146 ? 12.094 15.469 2.291 1 98.19 146 PHE B C 1
ATOM 2687 O O . PHE B 1 146 ? 12.852 14.938 3.102 1 98.19 146 PHE B O 1
ATOM 2694 N N . VAL B 1 147 ? 11.891 15.047 1.05 1 97.88 147 VAL B N 1
ATOM 2695 C CA . VAL B 1 147 ? 12.578 13.859 0.533 1 97.88 147 VAL B CA 1
ATOM 2696 C C . VAL B 1 147 ? 14.086 14.078 0.579 1 97.88 147 VAL B C 1
ATOM 2698 O O . VAL B 1 147 ? 14.828 13.203 1.04 1 97.88 147 VAL B O 1
ATOM 2701 N N . GLU B 1 148 ? 14.508 15.219 0.152 1 97.44 148 GLU B N 1
ATOM 2702 C CA . GLU B 1 148 ? 15.93 15.531 0.106 1 97.44 148 GLU B CA 1
ATOM 2703 C C . GLU B 1 148 ? 16.531 15.609 1.509 1 97.44 148 GLU B C 1
ATOM 2705 O O . GLU B 1 148 ? 17.578 15.023 1.783 1 97.44 148 GLU B O 1
ATOM 2710 N N . HIS B 1 149 ? 15.852 16.312 2.332 1 96.88 149 HIS B N 1
ATOM 2711 C CA . HIS B 1 149 ? 16.344 16.547 3.686 1 96.88 149 HIS B CA 1
ATOM 2712 C C . HIS B 1 149 ? 16.484 15.234 4.453 1 96.88 149 HIS B C 1
ATOM 2714 O O . HIS B 1 149 ? 17.438 15.062 5.215 1 96.88 149 HIS B O 1
ATOM 2720 N N . HIS B 1 150 ? 15.555 14.336 4.242 1 96.19 150 HIS B N 1
ATOM 2721 C CA . HIS B 1 150 ? 15.555 13.125 5.047 1 96.19 150 HIS B CA 1
ATOM 2722 C C . HIS B 1 150 ? 16.172 11.953 4.281 1 96.19 150 HIS B C 1
ATOM 2724 O O . HIS B 1 150 ? 16.266 10.844 4.805 1 96.19 150 HIS B O 1
ATOM 2730 N N . GLY B 1 151 ? 16.516 12.188 3.049 1 95.56 151 GLY B N 1
ATOM 2731 C CA . GLY B 1 151 ? 17.172 11.156 2.26 1 95.56 151 GLY B CA 1
ATOM 2732 C C . GLY B 1 151 ? 16.297 9.938 2.021 1 95.56 151 GLY B C 1
ATOM 2733 O O . GLY B 1 151 ? 16.734 8.805 2.197 1 95.56 151 GLY B O 1
ATOM 2734 N N . LEU B 1 152 ? 15.078 10.188 1.653 1 95.06 152 LEU B N 1
ATOM 2735 C CA . LEU B 1 152 ? 14.117 9.094 1.507 1 95.06 152 LEU B CA 1
ATOM 2736 C C . LEU B 1 152 ? 14.469 8.227 0.303 1 95.06 152 LEU B C 1
ATOM 2738 O O . LEU B 1 152 ? 14.859 8.742 -0.747 1 95.06 152 LEU B O 1
ATOM 2742 N N . VAL B 1 153 ? 14.328 6.887 0.526 1 93.94 153 VAL B N 1
ATOM 2743 C CA . VAL B 1 153 ? 14.625 5.906 -0.514 1 93.94 153 VAL B CA 1
ATOM 2744 C C . VAL B 1 153 ? 13.406 5.016 -0.751 1 93.94 153 VAL B C 1
ATOM 2746 O O . VAL B 1 153 ? 12.812 4.504 0.199 1 93.94 153 VAL B O 1
ATOM 2749 N N . ASN B 1 154 ? 13.031 4.898 -1.984 1 93.38 154 ASN B N 1
ATOM 2750 C CA . ASN B 1 154 ? 11.891 4.055 -2.314 1 93.38 154 ASN B CA 1
ATOM 2751 C C . ASN B 1 154 ? 12.188 2.582 -2.037 1 93.38 154 ASN B C 1
ATOM 2753 O O . ASN B 1 154 ? 13.344 2.156 -2.068 1 93.38 154 ASN B O 1
ATOM 2757 N N . CYS B 1 155 ? 11.188 1.831 -1.752 1 91.56 155 CYS B N 1
ATOM 2758 C CA . CYS B 1 155 ? 11.148 0.39 -1.534 1 91.56 155 CYS B CA 1
ATOM 2759 C C . CYS B 1 155 ? 11.922 0.009 -0.274 1 91.56 155 CYS B C 1
ATOM 2761 O O . CYS B 1 155 ? 11.93 -1.159 0.12 1 91.56 155 CYS B O 1
ATOM 2763 N N . GLN B 1 156 ? 12.438 0.939 0.392 1 89.88 156 GLN B N 1
ATOM 2764 C CA . GLN B 1 156 ? 13.156 0.687 1.639 1 89.88 156 GLN B CA 1
ATOM 2765 C C . GLN B 1 156 ? 12.5 1.419 2.807 1 89.88 156 GLN B C 1
ATOM 2767 O O . GLN B 1 156 ? 12.289 0.837 3.873 1 89.88 156 GLN B O 1
ATOM 2772 N N . ASP B 1 157 ? 12.195 2.613 2.537 1 91.75 157 ASP B N 1
ATOM 2773 C CA . ASP B 1 157 ? 11.695 3.455 3.619 1 91.75 157 ASP B CA 1
ATOM 2774 C C . ASP B 1 157 ? 10.172 3.41 3.689 1 91.75 157 ASP B C 1
ATOM 2776 O O . ASP B 1 157 ? 9.5 3.314 2.66 1 91.75 157 ASP B O 1
ATOM 2780 N N . PHE B 1 158 ? 9.703 3.451 4.887 1 93.12 158 PHE B N 1
ATOM 2781 C CA . PHE B 1 158 ? 8.289 3.633 5.199 1 93.12 158 PHE B CA 1
ATOM 2782 C C . PHE B 1 158 ? 8.047 4.988 5.855 1 93.12 158 PHE B C 1
ATOM 2784 O O . PHE B 1 158 ? 8.914 5.496 6.574 1 93.12 158 PHE B O 1
ATOM 2791 N N . VAL B 1 159 ? 6.832 5.484 5.578 1 95.69 159 VAL B N 1
ATOM 2792 C CA . VAL B 1 159 ? 6.414 6.68 6.305 1 95.69 159 VAL B CA 1
ATOM 2793 C C . VAL B 1 159 ? 5.129 6.391 7.078 1 95.69 159 VAL B C 1
ATOM 2795 O O . VAL B 1 159 ? 4.254 5.672 6.598 1 95.69 159 VAL B O 1
ATOM 2798 N N . THR B 1 160 ? 5.102 6.895 8.25 1 95.31 160 THR B N 1
ATOM 2799 C CA . THR B 1 160 ? 3.889 6.953 9.055 1 95.31 160 THR B CA 1
ATOM 2800 C C . THR B 1 160 ? 3.326 8.375 9.086 1 95.31 160 THR B C 1
ATOM 2802 O O . THR B 1 160 ? 4.066 9.336 9.305 1 95.31 160 THR B O 1
ATOM 2805 N N . LEU B 1 161 ? 2.021 8.461 8.844 1 97.88 161 LEU B N 1
ATOM 2806 C CA . LEU B 1 161 ? 1.394 9.773 8.75 1 97.88 161 LEU B CA 1
ATOM 2807 C C . LEU B 1 161 ? 0.277 9.914 9.781 1 97.88 161 LEU B C 1
ATOM 2809 O O . LEU B 1 161 ? -0.41 8.938 10.094 1 97.88 161 LEU B O 1
ATOM 2813 N N . TRP B 1 162 ? 0.178 11.102 10.305 1 97.81 162 TRP B N 1
ATOM 2814 C CA . TRP B 1 162 ? -0.986 11.594 11.031 1 97.81 162 TRP B CA 1
ATOM 2815 C C . TRP B 1 162 ? -1.538 12.859 10.383 1 97.81 162 TRP B C 1
ATOM 2817 O O . TRP B 1 162 ? -0.777 13.758 10.008 1 97.81 162 TRP B O 1
ATOM 2827 N N . ALA B 1 163 ? -2.809 12.891 10.227 1 98.44 163 ALA B N 1
ATOM 2828 C CA . ALA B 1 163 ? -3.48 14.141 9.883 1 98.44 163 ALA B CA 1
ATOM 2829 C C . ALA B 1 163 ? -4.125 14.773 11.109 1 98.44 163 ALA B C 1
ATOM 2831 O O . ALA B 1 163 ? -4.629 14.07 11.984 1 98.44 163 ALA B O 1
ATOM 2832 N N . PHE B 1 164 ? -4.066 16.109 11.18 1 98.25 164 PHE B N 1
ATOM 2833 C CA . PHE B 1 164 ? -4.695 16.766 12.328 1 98.25 164 PHE B CA 1
ATOM 2834 C C . PHE B 1 164 ? -5.105 18.188 11.984 1 98.25 164 PHE B C 1
ATOM 2836 O O . PHE B 1 164 ? -4.664 18.75 10.969 1 98.25 164 PHE B O 1
ATOM 2843 N N . ARG B 1 165 ? -5.988 18.656 12.734 1 97.88 165 ARG B N 1
ATOM 2844 C CA . ARG B 1 165 ? -6.371 20.062 12.641 1 97.88 165 ARG B CA 1
ATOM 2845 C C . ARG B 1 165 ? -5.574 20.906 13.625 1 97.88 165 ARG B C 1
ATOM 2847 O O . ARG B 1 165 ? -5.5 20.594 14.812 1 97.88 165 ARG B O 1
ATOM 2854 N N . ASN B 1 166 ? -5.012 21.922 13.109 1 97.62 166 ASN B N 1
ATOM 2855 C CA . ASN B 1 166 ? -4.266 22.859 13.945 1 97.62 166 ASN B CA 1
ATOM 2856 C C . ASN B 1 166 ? -5.188 23.625 14.891 1 97.62 166 ASN B C 1
ATOM 2858 O O . ASN B 1 166 ? -6.113 24.297 14.453 1 97.62 166 ASN B O 1
ATOM 2862 N N . ALA B 1 167 ? -4.906 23.578 16.125 1 96.69 167 ALA B N 1
ATOM 2863 C CA . ALA B 1 167 ? -5.773 24.156 17.141 1 96.69 167 ALA B CA 1
ATOM 2864 C C . ALA B 1 167 ? -5.793 25.688 17.062 1 96.69 167 ALA B C 1
ATOM 2866 O O . ALA B 1 167 ? -6.789 26.312 17.406 1 96.69 167 ALA B O 1
ATOM 2867 N N . GLN B 1 168 ? -4.785 26.25 16.625 1 96.06 168 GLN B N 1
ATOM 2868 C CA . GLN B 1 168 ? -4.656 27.703 16.578 1 96.06 168 GLN B CA 1
ATOM 2869 C C . GLN B 1 168 ? -5.211 28.281 15.281 1 96.06 168 GLN B C 1
ATOM 2871 O O . GLN B 1 168 ? -5.898 29.297 15.289 1 96.06 168 GLN B O 1
ATOM 2876 N N . THR B 1 169 ? -4.977 27.609 14.141 1 95.62 169 THR B N 1
ATOM 2877 C CA . THR B 1 169 ? -5.312 28.203 12.844 1 95.62 169 THR B CA 1
ATOM 2878 C C . THR B 1 169 ? -6.512 27.484 12.227 1 95.62 169 THR B C 1
ATOM 2880 O O . THR B 1 169 ? -7.133 28 11.297 1 95.62 169 THR B O 1
ATOM 2883 N N . GLY B 1 170 ? -6.754 26.312 12.688 1 96.06 170 GLY B N 1
ATOM 2884 C CA . GLY B 1 170 ? -7.824 25.516 12.109 1 96.06 170 GLY B CA 1
ATOM 2885 C C . GLY B 1 170 ? -7.426 24.828 10.812 1 96.06 170 GLY B C 1
ATOM 2886 O O . GLY B 1 170 ? -8.219 24.094 10.227 1 96.06 170 GLY B O 1
ATOM 2887 N N . LYS B 1 171 ? -6.23 24.953 10.383 1 96.94 171 LYS B N 1
ATOM 2888 C CA . LYS B 1 171 ? -5.781 24.406 9.102 1 96.94 171 LYS B CA 1
ATOM 2889 C C . LYS B 1 171 ? -5.445 22.922 9.211 1 96.94 171 LYS B C 1
ATOM 2891 O O . LYS B 1 171 ? -5.066 22.453 10.281 1 96.94 171 LYS B O 1
ATOM 2896 N N . LEU B 1 172 ? -5.621 22.25 8.141 1 98 172 LEU B N 1
ATOM 2897 C CA . LEU B 1 172 ? -5.203 20.859 8.055 1 98 172 LEU B CA 1
ATOM 2898 C C . LEU B 1 172 ? -3.684 20.734 8.062 1 98 172 LEU B C 1
ATOM 2900 O O . LEU B 1 172 ? -2.998 21.469 7.336 1 98 172 LEU B O 1
ATOM 2904 N N . CYS B 1 173 ? -3.172 19.797 8.883 1 98.56 173 CYS B N 1
ATOM 2905 C CA . CYS B 1 173 ? -1.741 19.547 9.008 1 98.56 173 CYS B CA 1
ATOM 2906 C C . CYS B 1 173 ? -1.454 18.047 9.008 1 98.56 173 CYS B C 1
ATOM 2908 O O . CYS B 1 173 ? -2.367 17.234 9.172 1 98.56 173 CYS B O 1
ATOM 2910 N N . PHE B 1 174 ? -0.192 17.766 8.75 1 98.62 174 PHE B N 1
ATOM 2911 C CA . PHE B 1 174 ? 0.275 16.375 8.844 1 98.62 174 PHE B CA 1
ATOM 2912 C C . PHE B 1 174 ? 1.556 16.297 9.672 1 98.62 174 PHE B C 1
ATOM 2914 O O . PHE B 1 174 ? 2.312 17.266 9.742 1 98.62 174 PHE B O 1
ATOM 2921 N N . VAL B 1 175 ? 1.665 15.133 10.273 1 98.12 175 VAL B N 1
ATOM 2922 C CA . VAL B 1 175 ? 2.975 14.695 10.75 1 98.12 175 VAL B CA 1
ATOM 2923 C C . VAL B 1 175 ? 3.432 13.469 9.969 1 98.12 175 VAL B C 1
ATOM 2925 O O . VAL B 1 175 ? 2.643 12.555 9.719 1 98.12 175 VAL B O 1
ATOM 2928 N N . ILE B 1 176 ? 4.676 13.531 9.539 1 97.88 176 ILE B N 1
ATOM 2929 C CA . ILE B 1 176 ? 5.266 12.359 8.898 1 97.88 176 ILE B CA 1
ATOM 2930 C C . ILE B 1 176 ? 6.484 11.898 9.688 1 97.88 176 ILE B C 1
ATOM 2932 O O . ILE B 1 176 ? 7.379 12.688 9.984 1 97.88 176 ILE B O 1
ATOM 2936 N N . CYS B 1 177 ? 6.461 10.648 9.977 1 94.69 177 CYS B N 1
ATOM 2937 C CA . CYS B 1 177 ? 7.598 9.992 10.609 1 94.69 177 CYS B CA 1
ATOM 2938 C C . CYS B 1 177 ? 8.156 8.883 9.719 1 94.69 177 CYS B C 1
ATOM 2940 O O . CYS B 1 177 ? 7.402 8.148 9.078 1 94.69 177 CYS B O 1
ATOM 2942 N N . LEU B 1 178 ? 9.445 8.773 9.719 1 91.69 178 LEU B N 1
ATOM 2943 C CA . LEU B 1 178 ? 10.109 7.781 8.875 1 91.69 178 LEU B CA 1
ATOM 2944 C C . LEU B 1 178 ? 10.375 6.496 9.656 1 91.69 178 LEU B C 1
ATOM 2946 O O . LEU B 1 178 ? 10.719 6.547 10.844 1 91.69 178 LEU B O 1
ATOM 2950 N N . ARG B 1 179 ? 10.125 5.422 9.023 1 82.94 179 ARG B N 1
ATOM 2951 C CA . ARG B 1 179 ? 10.578 4.113 9.477 1 82.94 179 ARG B CA 1
ATOM 2952 C C . ARG B 1 179 ? 11.461 3.445 8.43 1 82.94 179 ARG B C 1
ATOM 2954 O O . ARG B 1 179 ? 11.055 3.279 7.277 1 82.94 179 ARG B O 1
ATOM 2961 N N . TYR B 1 180 ? 12.711 3.148 8.891 1 71.75 180 TYR B N 1
ATOM 2962 C CA . TYR B 1 180 ? 13.648 2.52 7.969 1 71.75 180 TYR B CA 1
ATOM 2963 C C . TYR B 1 180 ? 13.422 1.014 7.906 1 71.75 180 TYR B C 1
ATOM 2965 O O . TYR B 1 180 ? 13.156 0.378 8.93 1 71.75 180 TYR B O 1
ATOM 2973 N N . GLY B 1 181 ? 13.227 0.56 6.754 1 61.12 181 GLY B N 1
ATOM 2974 C CA . GLY B 1 181 ? 13.133 -0.884 6.613 1 61.12 181 GLY B CA 1
ATOM 2975 C C . GLY B 1 181 ? 14.391 -1.611 7.047 1 61.12 181 GLY B C 1
ATOM 2976 O O . GLY B 1 181 ? 15.469 -1.011 7.129 1 61.12 181 GLY B O 1
ATOM 2977 N N . LEU B 1 182 ? 14.336 -2.836 7.746 1 51.19 182 LEU B N 1
ATOM 2978 C CA . LEU B 1 182 ? 15.43 -3.646 8.273 1 51.19 182 LEU B CA 1
ATOM 2979 C C . LEU B 1 182 ? 16.578 -3.711 7.277 1 51.19 182 LEU B C 1
ATOM 2981 O O . LEU B 1 182 ? 17.719 -4.023 7.652 1 51.19 182 LEU B O 1
ATOM 2985 N N . GLN B 1 183 ? 16.484 -3.742 6.07 1 44.78 183 GLN B N 1
ATOM 2986 C CA . GLN B 1 183 ? 17.656 -4.105 5.289 1 44.78 183 GLN B CA 1
ATOM 2987 C C . GLN B 1 183 ? 18.781 -3.09 5.477 1 44.78 183 GLN B C 1
ATOM 2989 O O . GLN B 1 183 ? 19.938 -3.373 5.168 1 44.78 183 GLN B O 1
ATOM 2994 N N . HIS B 1 184 ? 18.703 -1.885 5.609 1 40.28 184 HIS B N 1
ATOM 2995 C CA . HIS B 1 184 ? 19.875 -1.021 5.562 1 40.28 184 HIS B CA 1
ATOM 2996 C C . HIS B 1 184 ? 20.438 -0.783 6.957 1 40.28 184 HIS B C 1
ATOM 2998 O O . HIS B 1 184 ? 19.797 -0.157 7.797 1 40.28 184 HIS B O 1
ATOM 3004 N N . GLU B 1 185 ? 21.109 -1.701 7.504 1 35.75 185 GLU B N 1
ATOM 3005 C CA . GLU B 1 185 ? 22.172 -1.177 8.352 1 35.75 185 GLU B CA 1
ATOM 3006 C C . GLU B 1 185 ? 22.859 0.023 7.707 1 35.75 185 GLU B C 1
ATOM 3008 O O . GLU B 1 185 ? 23.391 -0.08 6.598 1 35.75 185 GLU B O 1
ATOM 3013 N N . LYS B 1 186 ? 22.453 1.143 7.938 1 34.19 186 LYS B N 1
ATOM 3014 C CA . LYS B 1 186 ? 23.438 2.15 7.555 1 34.19 186 LYS B CA 1
ATOM 3015 C C . LYS B 1 186 ? 24.844 1.704 7.922 1 34.19 186 LYS B C 1
ATOM 3017 O O . LYS B 1 186 ? 25.141 1.49 9.094 1 34.19 186 LYS B O 1
ATOM 3022 N N . VAL B 1 187 ? 25.594 0.989 7.004 1 25.14 187 VAL B N 1
ATOM 3023 C CA . VAL B 1 187 ? 27.047 0.929 7.176 1 25.14 187 VAL B CA 1
ATOM 3024 C C . VAL B 1 187 ? 27.609 2.344 7.285 1 25.14 187 VAL B C 1
ATOM 3026 O O . VAL B 1 187 ? 27.25 3.227 6.504 1 25.14 187 VAL B O 1
#

Secondary structure (DSSP, 8-state):
----------------------STHHHHHHHT--------TT--B--TT----SS---GGGGGGEEEEPPPEEEEPPHHHHHT-EEE-HHHIIIIIGGG--TT--GGG-EEEEEE-TT--EEEEEEEEESTTSSEEEEESHHHHHHHHHHT--TTTEEEEEEEEEETTT--EEEEEEEEE-TT----/----------------------STHHHHHHHT--------TT--B--TT----SS---GGGGGGEEEEPPPEEEEPPHHHHHT-EEE-HHHIIIIIGGG--TT--GGG-EEEEEE-TT--EEEEEEEEESTTTSEEEEESHHHHHHHHHHT--TTTEEEEEEEEEETTT--EEEEEEEEE-TT----

Foldseek 3Di:
DDPPPPPPPPPPPPPPPDDDPDDDVVPVLVPVPPCPPPQPPVNAAQDPPDDDRQDQQAVVCPLFFDFKFGKDKDAFAPCCLVFWAWDDPVCCVRAPVVLDDPVDDQQVWFWEWEQESPGDTFIWIFHFHVVVVGTTTTGDVSSNCVCVVSVDDGPFKMKMKMWGATPPPRGIYMYIYIHGHNPDPPD/DDPPDPPPPPPPPPPPPPPDPDDPVVPVLVPVPPCPPPQPPVNAAQDPPDDDRQDQQAVVCPLFFDFKFGKDKDAFAPCCLVFWAWDDPVCCVRAPVVLDDPVDDQQVWFWEWEQESPGDTFIWIFHFHVVPVGTTTTGDVSSNVVCVVSVDDGPFKMKMKMWGATPPPRGIYMYIYIHGYNPDPPD

Sequence (374 aa):
MISHRFQSSRIQFNFKSLPAPQAQQSQKAIAAAQEHPKLEPGSYYKNVNYVPPDIPPVPSIQHLIQICSKPFEKQLAKNDVTRELRLKDCDVETHILPLLNPSEDPKQGIWITVYDIAGSEYKMMFKATRVRNNIQALTSVGWKHFVEHHGLVNCQDFVTLWAFRNAQTGKLCFVICLRYGLQHEKVMISHRFQSSRIQFNFKSLPAPQAQQSQKAIAAAQEHPKLEPGSYYKNVNYVPPDIPPVPSIQHLIQICSKPFEKQLAKNDVTRELRLKDCDVETHILPLLNPSEDPKQGIWITVYDIAGSEYKMMFKATRVRNNIQALTSVGWKHFVEHHGLVNCQDFVTLWAFRNAQTGKLCFVICLRYGLQHEKV

Solvent-accessible surface area (backbone atoms only — not comparable to full-atom values): 22042 Å² total; per-residue (Å²): 136,87,81,81,77,80,79,78,79,78,80,78,77,78,75,76,76,72,77,74,89,74,71,73,74,63,58,65,69,59,66,72,66,54,88,58,75,79,58,51,91,81,55,49,51,55,53,91,83,65,72,80,56,61,59,80,86,26,78,87,47,50,86,36,58,66,50,70,22,60,57,48,74,45,72,32,42,66,56,34,64,77,62,33,39,70,51,57,68,55,54,40,60,69,40,42,53,78,70,53,51,93,87,59,46,42,73,75,44,36,78,30,44,33,25,38,62,88,56,50,81,31,57,28,30,37,32,35,38,69,88,65,77,59,38,31,29,43,25,59,68,27,43,50,49,48,34,62,75,68,62,64,45,51,69,43,27,28,38,36,38,30,35,28,32,30,58,85,78,63,45,57,32,35,39,46,39,61,26,46,43,73,82,63,65,84,123,134,85,79,79,77,78,80,76,78,76,79,77,76,75,73,74,76,71,77,74,89,74,71,72,75,62,57,65,69,59,65,72,66,56,88,58,75,78,59,50,91,82,54,48,50,54,55,91,82,65,73,79,56,60,60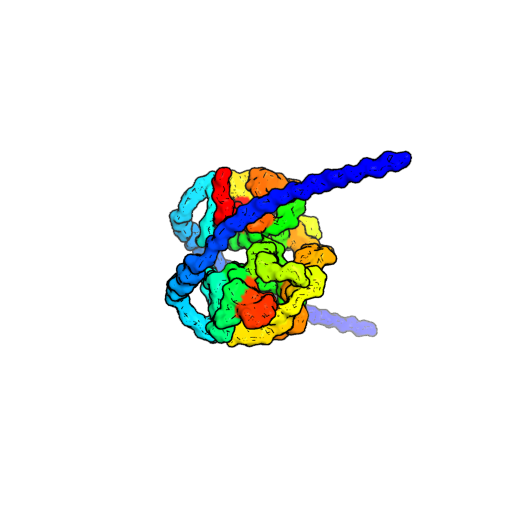,78,86,28,77,89,47,50,87,35,59,66,50,68,22,60,57,49,74,45,72,32,42,66,56,36,63,76,63,33,40,70,50,56,68,56,53,40,60,70,39,41,54,80,70,53,50,93,87,58,46,42,72,74,45,37,80,29,45,33,26,38,64,86,55,51,79,30,57,28,31,38,34,34,37,69,88,63,77,59,39,31,29,41,26,60,68,28,42,51,50,50,35,61,74,68,62,64,46,52,68,43,29,29,38,38,38,30,34,29,33,28,59,84,79,62,44,56,32,35,39,45,39,61,26,44,42,73,81,64,65,82,124

Radius of gyration: 26.4 Å; Cα contacts (8 Å, |Δi|>4): 603; chains: 2; bounding box: 106×62×80 Å

InterPro domains:
  IPR003340 B3 DNA binding domain [cd10017] (72-177)
  IPR005508 B3 domain-containing protein At2g31720-like [PTHR31541] (42-176)
  IPR015300 DNA-binding pseudobarrel domain superfamily [G3DSA:2.40.330.10] (62-179)
  IPR015300 DNA-binding pseudobarrel domain superfamily [SSF101936] (72-175)

pLDDT: mean 74.6, std 29.06, range [21.33, 98.75]

Nearest PDB structures (foldseek):
  4ldv-assembly1_A-2  TM=7.600E-01  e=2.053E-05  Arabidopsis thaliana
  4ldy-assembly1_B  TM=6.704E-01  e=1.355E-05  Arabidopsis thaliana
  1op4-assembly1_A  TM=3.841E-01  e=6.306E-01  Mus musculus
  7amk-assembly1_B  TM=3.113E-01  e=2.298E-01  Danio rerio
  1ex0-assembly1_B  TM=3.282E-01  e=2.329E+00  Homo sapiens